Protein AF-A0AAD8ASE8-F1 (afdb_monomer_lite)

Structure (mmCIF, N/CA/C/O backbone):
data_AF-A0AAD8ASE8-F1
#
_entry.id   AF-A0AAD8ASE8-F1
#
loop_
_atom_site.group_PDB
_atom_site.id
_atom_site.type_symbol
_atom_site.label_atom_id
_atom_site.label_alt_id
_atom_site.label_comp_id
_atom_site.label_asym_id
_atom_site.label_entity_id
_atom_site.label_seq_id
_atom_site.pdbx_PDB_ins_code
_atom_site.Cartn_x
_atom_site.Cartn_y
_atom_site.Cartn_z
_atom_site.occupancy
_atom_site.B_iso_or_equiv
_atom_site.auth_seq_id
_atom_site.auth_comp_id
_atom_site.auth_asym_id
_atom_site.auth_atom_id
_atom_site.pdbx_PDB_model_num
ATOM 1 N N . MET A 1 1 ? 2.824 -7.057 -30.625 1.00 50.84 1 MET A N 1
ATOM 2 C CA . MET A 1 1 ? 3.071 -5.954 -29.650 1.00 50.84 1 MET A CA 1
ATOM 3 C C . MET A 1 1 ? 2.532 -4.626 -30.216 1.00 50.84 1 MET A C 1
ATOM 5 O O . MET A 1 1 ? 2.128 -4.651 -31.367 1.00 50.84 1 MET A O 1
ATOM 9 N N . SER A 1 2 ? 2.483 -3.522 -29.446 1.00 40.75 2 SER A N 1
ATOM 10 C CA . SER A 1 2 ? 1.983 -2.172 -29.845 1.00 40.75 2 SER A CA 1
ATOM 11 C C . SER A 1 2 ? 0.714 -1.761 -29.081 1.00 40.75 2 SER A C 1
ATOM 13 O O . SER A 1 2 ? 0.695 -1.938 -27.862 1.00 40.75 2 SER A O 1
ATOM 15 N N . TYR A 1 3 ? -0.335 -1.237 -29.725 1.00 52.88 3 TYR A N 1
ATOM 16 C CA . TYR A 1 3 ? -1.544 -0.775 -29.016 1.00 52.88 3 TYR A CA 1
ATOM 17 C C . TYR A 1 3 ? -2.311 -1.977 -28.433 1.00 52.88 3 TYR A C 1
ATOM 19 O O . TYR A 1 3 ? -2.021 -2.457 -27.328 1.00 52.88 3 TYR A O 1
ATOM 27 N N . ILE A 1 4 ? -3.162 -2.593 -29.256 1.00 26.38 4 ILE A N 1
ATOM 28 C CA . ILE A 1 4 ? -3.426 -4.035 -29.206 1.00 26.38 4 ILE A CA 1
ATOM 29 C C . ILE A 1 4 ? -2.327 -4.750 -30.015 1.00 26.38 4 ILE A C 1
ATOM 31 O O . ILE A 1 4 ? -1.536 -5.506 -29.434 1.00 26.38 4 ILE A O 1
ATOM 35 N N . LEU A 1 5 ? -2.147 -4.352 -31.279 1.00 29.83 5 LEU A N 1
ATOM 36 C CA . LEU A 1 5 ? -1.001 -4.631 -32.154 1.00 29.83 5 LEU A CA 1
ATOM 37 C C . LEU A 1 5 ? -0.467 -3.317 -32.791 1.00 29.83 5 LEU A C 1
ATOM 39 O O . LEU A 1 5 ? -1.030 -2.250 -32.557 1.00 29.83 5 LEU A O 1
ATOM 43 N N . SER A 1 6 ? 0.620 -3.403 -33.571 1.00 33.09 6 SER A N 1
ATOM 44 C CA . SER A 1 6 ? 1.020 -2.439 -34.618 1.00 33.09 6 SER A CA 1
ATOM 45 C C . SER A 1 6 ? 1.577 -1.075 -34.161 1.00 33.09 6 SER A C 1
ATOM 47 O O . SER A 1 6 ? 2.015 -0.940 -33.016 1.00 33.09 6 SER A O 1
ATOM 49 N N . ILE A 1 7 ? 1.570 -0.135 -35.120 1.00 45.81 7 ILE A N 1
ATOM 50 C CA . ILE A 1 7 ? 1.871 1.317 -35.104 1.00 45.81 7 ILE A CA 1
ATOM 51 C C . ILE A 1 7 ? 3.241 1.797 -34.553 1.00 45.81 7 ILE A C 1
ATOM 53 O O . ILE A 1 7 ? 3.997 1.027 -33.945 1.00 45.81 7 ILE A O 1
ATOM 57 N N . ASP A 1 8 ? 3.576 3.074 -34.841 1.00 46.50 8 ASP A N 1
ATOM 58 C CA . ASP A 1 8 ? 4.932 3.527 -35.205 1.00 46.50 8 ASP A CA 1
ATOM 59 C C . ASP A 1 8 ? 5.553 4.752 -34.360 1.00 46.50 8 ASP A C 1
ATOM 61 O O . ASP A 1 8 ? 4.848 5.237 -33.476 1.00 46.50 8 ASP A O 1
ATOM 65 N N . PRO A 1 9 ? 6.817 5.251 -34.621 1.00 61.78 9 PRO A N 1
ATOM 66 C CA . PRO A 1 9 ? 7.819 6.112 -33.840 1.00 61.78 9 PRO A CA 1
ATOM 67 C C . PRO A 1 9 ? 8.533 5.914 -32.397 1.00 61.78 9 PRO A C 1
ATOM 69 O O . PRO A 1 9 ? 8.852 4.784 -32.064 1.00 61.78 9 PRO A O 1
ATOM 72 N N . LEU A 1 10 ? 9.001 6.977 -31.627 1.00 42.19 10 LEU A N 1
ATOM 73 C CA . LEU A 1 10 ? 9.721 7.091 -30.241 1.00 42.19 10 LEU A CA 1
ATOM 74 C C . LEU A 1 10 ? 9.148 7.398 -28.692 1.00 42.19 10 LEU A C 1
ATOM 76 O O . LEU A 1 10 ? 9.954 7.201 -27.814 1.00 42.19 10 LEU A O 1
ATOM 80 N N . LYS A 1 11 ? 8.054 7.823 -27.940 1.00 30.02 11 LYS A N 1
ATOM 81 C CA . LYS A 1 11 ? 6.621 8.329 -27.688 1.00 30.02 11 LYS A CA 1
ATOM 82 C C . LYS A 1 11 ? 5.239 7.576 -27.878 1.00 30.02 11 LYS A C 1
ATOM 84 O O . LYS A 1 11 ? 4.890 6.792 -27.011 1.00 30.02 11 LYS A O 1
ATOM 89 N N . VAL A 1 12 ? 4.431 7.840 -28.924 1.00 51.06 12 VAL A N 1
ATOM 90 C CA . VAL A 1 12 ? 3.377 6.977 -29.561 1.00 51.06 12 VAL A CA 1
ATOM 91 C C . VAL A 1 12 ? 3.535 5.432 -29.529 1.00 51.06 12 VAL A C 1
ATOM 93 O O . VAL A 1 12 ? 3.013 4.770 -28.634 1.00 51.06 12 VAL A O 1
ATOM 96 N N . LEU A 1 13 ? 4.116 4.827 -30.593 1.00 57.22 13 LEU A N 1
ATOM 97 C CA . LEU A 1 13 ? 4.275 3.365 -30.852 1.00 57.22 13 LEU A CA 1
ATOM 98 C C . LEU A 1 13 ? 5.696 3.054 -31.510 1.00 57.22 13 LEU A C 1
ATOM 100 O O . LEU A 1 13 ? 6.476 3.969 -31.508 1.00 57.22 13 LEU A O 1
ATOM 104 N N . LYS A 1 14 ? 6.174 1.856 -31.947 1.00 46.06 14 LYS A N 1
ATOM 105 C CA . LYS A 1 14 ? 7.600 1.539 -32.451 1.00 46.06 14 LYS A CA 1
ATOM 106 C C . LYS A 1 14 ? 8.897 1.797 -31.570 1.00 46.06 14 LYS A C 1
ATOM 108 O O . LYS A 1 14 ? 8.763 1.521 -30.383 1.00 46.06 14 LYS A O 1
ATOM 113 N N . PHE A 1 15 ? 10.132 2.099 -32.089 1.00 3.14 15 PHE A N 1
ATOM 114 C CA . PHE A 1 15 ? 11.484 1.590 -31.635 1.00 3.14 15 PHE A CA 1
ATOM 115 C C . PHE A 1 15 ? 12.772 1.302 -32.565 1.00 3.14 15 PHE A C 1
ATOM 117 O O . PHE A 1 15 ? 13.352 0.416 -32.043 1.00 3.14 15 PHE A O 1
ATOM 124 N N . SER A 1 16 ? 13.297 1.798 -33.760 1.00 16.55 16 SER A N 1
ATOM 125 C CA . SER A 1 16 ? 14.511 1.517 -34.748 1.00 16.55 16 SER A CA 1
ATOM 126 C C . SER A 1 16 ? 14.277 1.312 -36.293 1.00 16.55 16 SER A C 1
ATOM 128 O O . SER A 1 16 ? 13.521 2.051 -36.914 1.00 16.55 16 SER A O 1
ATOM 130 N N . VAL A 1 17 ? 14.908 0.365 -36.994 1.00 53.66 17 VAL A N 1
ATOM 131 C CA . VAL A 1 17 ? 14.697 0.097 -38.437 1.00 53.66 17 VAL A CA 1
ATOM 132 C C . VAL A 1 17 ? 14.900 -1.390 -38.751 1.00 53.66 17 VAL A C 1
ATOM 134 O O . VAL A 1 17 ? 15.763 -2.028 -38.163 1.00 53.66 17 VAL A O 1
ATOM 137 N N . GLY A 1 18 ? 14.081 -1.974 -39.634 1.00 26.94 18 GLY A N 1
ATOM 138 C CA . GLY A 1 18 ? 14.031 -3.434 -39.816 1.00 26.94 18 GLY A CA 1
ATOM 139 C C . GLY A 1 18 ? 13.566 -4.129 -38.529 1.00 26.94 18 GLY A C 1
ATOM 140 O O . GLY A 1 18 ? 12.416 -3.954 -38.137 1.00 26.94 18 GLY A O 1
ATOM 141 N N . ASP A 1 19 ? 14.473 -4.856 -37.874 1.00 31.36 19 ASP A N 1
ATOM 142 C CA . ASP A 1 19 ? 14.514 -5.087 -36.417 1.00 31.36 19 ASP A CA 1
ATOM 143 C C . ASP A 1 19 ? 15.986 -4.973 -35.962 1.00 31.36 19 ASP A C 1
ATOM 145 O O . ASP A 1 19 ? 16.633 -5.963 -35.623 1.00 31.36 19 ASP A O 1
ATOM 149 N N . VAL A 1 20 ? 16.550 -3.761 -36.039 1.00 28.44 20 VAL A N 1
ATOM 150 C CA . VAL A 1 20 ? 17.965 -3.463 -35.760 1.00 28.44 20 VAL A CA 1
ATOM 151 C C . VAL A 1 20 ? 18.370 -3.962 -34.376 1.00 28.44 20 VAL A C 1
ATOM 153 O O . VAL A 1 20 ? 17.786 -3.580 -33.366 1.00 28.44 20 VAL A O 1
ATOM 156 N N . LEU A 1 21 ? 19.430 -4.761 -34.321 1.00 44.84 21 LEU A N 1
ATOM 157 C CA . LEU A 1 21 ? 20.106 -5.125 -33.083 1.00 44.84 21 LEU A CA 1
ATOM 158 C C . LEU A 1 21 ? 21.395 -4.300 -33.005 1.00 44.84 21 LEU A C 1
ATOM 160 O O . LEU A 1 21 ? 22.218 -4.351 -33.917 1.00 44.84 21 LEU A O 1
ATOM 164 N N . HIS A 1 22 ? 21.575 -3.524 -31.937 1.00 53.66 22 HIS A N 1
ATOM 165 C CA . HIS A 1 22 ? 22.851 -2.870 -31.621 1.00 53.66 22 HIS A CA 1
ATOM 166 C C . HIS A 1 22 ? 23.250 -3.157 -30.172 1.00 53.66 22 HIS A C 1
ATOM 168 O O . HIS A 1 22 ? 22.411 -3.185 -29.276 1.00 53.66 22 HIS A O 1
ATOM 174 N N . SER A 1 23 ? 24.541 -3.353 -29.899 1.00 66.06 23 SER A N 1
ATOM 175 C CA . SER A 1 23 ? 25.010 -3.557 -28.522 1.00 66.06 23 SER A CA 1
ATOM 176 C C . SER A 1 23 ? 24.859 -2.262 -27.708 1.00 66.06 23 SER A C 1
ATOM 178 O O . SER A 1 23 ? 24.128 -2.238 -26.711 1.00 66.06 23 SER A O 1
ATOM 180 N N . GLN A 1 24 ? 25.555 -1.212 -28.150 1.00 73.12 24 GLN A N 1
ATOM 181 C CA . GLN A 1 24 ? 25.500 0.197 -27.741 1.00 73.12 24 GLN A CA 1
ATOM 182 C C . GLN A 1 24 ? 24.324 0.983 -28.356 1.00 73.12 24 GLN A C 1
ATOM 184 O O . GLN A 1 24 ? 24.163 0.920 -29.570 1.00 73.12 24 GLN A O 1
ATOM 189 N N . TYR A 1 25 ? 23.595 1.818 -27.607 1.00 74.06 25 TYR A N 1
ATOM 190 C CA . TYR A 1 25 ? 22.955 3.008 -28.191 1.00 74.06 25 TYR A CA 1
ATOM 191 C C . TYR A 1 25 ? 23.009 4.187 -27.212 1.00 74.06 25 TYR A C 1
ATOM 193 O O . TYR A 1 25 ? 22.496 4.100 -26.090 1.00 74.06 25 TYR A O 1
ATOM 201 N N . ARG A 1 26 ? 23.686 5.262 -27.632 1.00 74.69 26 ARG A N 1
ATOM 202 C CA . ARG A 1 26 ? 23.967 6.466 -26.837 1.00 74.69 26 ARG A CA 1
ATOM 203 C C . ARG A 1 26 ? 23.993 7.720 -27.732 1.00 74.69 26 ARG A C 1
ATOM 205 O O . ARG A 1 26 ? 25.066 8.073 -28.216 1.00 74.69 26 ARG A O 1
ATOM 212 N N . PRO A 1 27 ? 22.852 8.370 -28.012 1.00 69.06 27 PRO A N 1
ATOM 213 C CA . PRO A 1 27 ? 22.878 9.738 -28.513 1.00 69.06 27 PRO A CA 1
ATOM 214 C C . PRO A 1 27 ? 23.343 10.654 -27.370 1.00 69.06 27 PRO A C 1
ATOM 216 O O . PRO A 1 27 ? 22.996 10.415 -26.211 1.00 69.06 27 PRO A O 1
ATOM 219 N N . ILE A 1 28 ? 24.163 11.651 -27.693 1.00 66.44 28 ILE A N 1
ATOM 220 C CA . ILE A 1 28 ? 24.665 12.626 -26.717 1.00 66.44 28 ILE A CA 1
ATOM 221 C C . ILE A 1 28 ? 23.572 13.682 -26.547 1.00 66.44 28 ILE A C 1
ATOM 223 O O . ILE A 1 28 ? 22.729 13.537 -25.666 1.00 66.44 28 ILE A O 1
ATOM 227 N N . GLU A 1 29 ? 23.483 14.619 -27.485 1.00 71.62 29 GLU A N 1
ATOM 228 C CA . GLU A 1 29 ? 22.378 15.571 -27.607 1.00 71.62 29 GLU A CA 1
ATOM 229 C C . GLU A 1 29 ? 21.391 15.126 -28.692 1.00 71.62 29 GLU A C 1
ATOM 231 O O . GLU A 1 29 ? 21.769 14.546 -29.716 1.00 71.62 29 GLU A O 1
ATOM 236 N N . SER A 1 30 ? 20.101 15.402 -28.492 1.00 71.81 30 SER A N 1
ATOM 237 C CA . SER A 1 30 ? 19.077 15.190 -29.521 1.00 71.81 30 SER A CA 1
ATOM 238 C C . SER A 1 30 ? 17.788 15.962 -29.232 1.00 71.81 30 SER A C 1
ATOM 240 O O . SER A 1 30 ? 17.208 15.859 -28.154 1.00 71.81 30 SER A O 1
ATOM 242 N N . THR A 1 31 ? 17.244 16.682 -30.215 1.00 78.88 31 THR A N 1
ATOM 243 C CA . THR A 1 31 ? 15.911 17.286 -30.042 1.00 78.88 31 THR A CA 1
ATOM 244 C C . THR A 1 31 ? 14.846 16.200 -29.902 1.00 78.88 31 THR A C 1
ATOM 246 O O . THR A 1 31 ? 14.061 16.238 -28.954 1.00 78.88 31 THR A O 1
ATOM 249 N N . GLN A 1 32 ? 14.841 15.194 -30.788 1.00 79.56 32 GLN A N 1
ATOM 250 C CA . GLN A 1 32 ? 13.933 14.047 -30.709 1.00 79.56 32 GLN A CA 1
ATOM 251 C C . GLN A 1 32 ? 14.625 12.716 -31.041 1.00 79.56 32 GLN A C 1
ATOM 253 O O . GLN A 1 32 ? 15.047 12.505 -32.177 1.00 79.56 32 GLN A O 1
ATOM 258 N N . VAL A 1 33 ? 14.651 11.763 -30.102 1.00 77.75 33 VAL A N 1
ATOM 259 C CA . VAL A 1 33 ? 15.025 10.373 -30.408 1.00 77.75 33 VAL A CA 1
ATOM 260 C C . VAL A 1 33 ? 13.780 9.624 -30.864 1.00 77.75 33 VAL A C 1
ATOM 262 O O . VAL A 1 33 ? 12.990 9.111 -30.079 1.00 77.75 33 VAL A O 1
ATOM 265 N N . LEU A 1 34 ? 13.581 9.556 -32.172 1.00 78.75 34 LEU A N 1
ATOM 266 C CA . LEU A 1 34 ? 12.487 8.834 -32.805 1.00 78.75 34 LEU A CA 1
ATOM 267 C C . LEU A 1 34 ? 13.084 7.667 -33.633 1.00 78.75 34 LEU A C 1
ATOM 269 O O . LEU A 1 34 ? 13.606 7.875 -34.715 1.00 78.75 34 LEU A O 1
ATOM 273 N N . CYS A 1 35 ? 13.042 6.427 -33.129 1.00 72.88 35 CYS A N 1
ATOM 274 C CA . CYS A 1 35 ? 13.526 5.176 -33.746 1.00 72.88 35 CYS A CA 1
ATOM 275 C C . CYS A 1 35 ? 12.244 4.338 -34.141 1.00 72.88 35 CYS A C 1
ATOM 277 O O . CYS A 1 35 ? 11.345 4.230 -33.329 1.00 72.88 35 CYS A O 1
ATOM 279 N N . GLY A 1 36 ? 12.106 3.674 -35.326 1.00 75.56 36 GLY A N 1
ATOM 280 C CA . GLY A 1 36 ? 11.090 2.601 -35.719 1.00 75.56 36 GLY A CA 1
ATOM 281 C C . GLY A 1 36 ? 11.103 1.068 -35.210 1.00 75.56 36 GLY A C 1
ATOM 282 O O . GLY A 1 36 ? 10.270 0.706 -34.403 1.00 75.56 36 GLY A O 1
ATOM 283 N N . ARG A 1 37 ? 11.966 0.089 -35.584 1.00 79.62 37 ARG A N 1
ATOM 284 C CA . ARG A 1 37 ? 12.275 -1.190 -34.823 1.00 79.62 37 ARG A CA 1
ATOM 285 C C . ARG A 1 37 ? 13.790 -1.533 -34.501 1.00 79.62 37 ARG A C 1
ATOM 287 O O 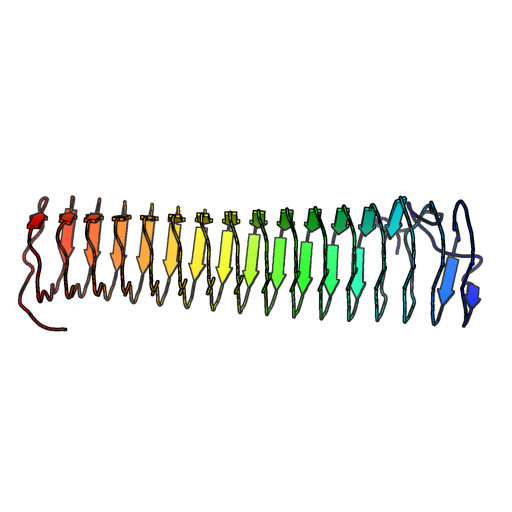. ARG A 1 37 ? 14.559 -1.776 -35.413 1.00 79.62 37 ARG A O 1
ATOM 294 N N . CYS A 1 38 ? 14.204 -1.573 -33.222 1.00 74.38 38 CYS A N 1
ATOM 295 C CA . CYS A 1 38 ? 15.536 -1.514 -32.528 1.00 74.38 38 CYS A CA 1
ATOM 296 C C . CYS A 1 38 ? 15.454 -2.567 -31.379 1.00 74.38 38 CYS A C 1
ATOM 298 O O . CYS A 1 38 ? 14.383 -2.799 -30.807 1.00 74.38 38 CYS A O 1
ATOM 300 N N . LEU A 1 39 ? 16.595 -3.093 -30.934 1.00 81.19 39 LEU A N 1
ATOM 301 C CA . LEU A 1 39 ? 16.811 -3.989 -29.790 1.00 81.19 39 LEU A CA 1
ATOM 302 C C . LEU A 1 39 ? 18.230 -3.700 -29.259 1.00 81.19 39 LEU A C 1
ATOM 304 O O . LEU A 1 39 ? 19.155 -3.680 -30.075 1.00 81.19 39 LEU A O 1
ATOM 308 N N . THR A 1 40 ? 18.454 -3.469 -27.954 1.00 78.19 40 THR A N 1
ATOM 309 C CA . THR A 1 40 ? 19.825 -3.153 -27.476 1.00 78.19 40 THR A CA 1
ATOM 310 C C . THR A 1 40 ? 20.222 -3.756 -26.134 1.00 78.19 40 THR A C 1
ATOM 312 O O . THR A 1 40 ? 19.383 -4.061 -25.290 1.00 78.19 40 THR A O 1
ATOM 315 N N . SER A 1 41 ? 21.529 -3.901 -25.880 1.00 78.88 41 SER A N 1
ATOM 316 C CA . SER A 1 41 ? 21.988 -4.259 -24.528 1.00 78.88 41 SER A CA 1
ATOM 317 C C . SER A 1 41 ? 21.792 -3.082 -23.566 1.00 78.88 41 SER A C 1
ATOM 319 O O . SER A 1 41 ? 21.259 -3.260 -22.467 1.00 78.88 41 SER A O 1
ATOM 321 N N . GLN A 1 42 ? 22.145 -1.867 -23.994 1.00 81.69 42 GLN A N 1
ATOM 322 C CA . GLN A 1 42 ? 22.013 -0.636 -23.220 1.00 81.69 42 GLN A CA 1
ATOM 323 C C . GLN A 1 42 ? 21.454 0.483 -24.103 1.00 81.69 42 GLN A C 1
ATOM 325 O O . GLN A 1 42 ? 21.820 0.606 -25.272 1.00 81.69 42 GLN A O 1
ATOM 330 N N . TYR A 1 43 ? 20.588 1.309 -23.524 1.00 80.00 43 TYR A N 1
ATOM 331 C CA . TYR A 1 43 ? 20.069 2.533 -24.124 1.00 80.00 43 TYR A CA 1
ATOM 332 C C . TYR A 1 43 ? 20.256 3.674 -23.122 1.00 80.00 43 TYR A C 1
ATOM 334 O O . TYR A 1 43 ? 19.698 3.622 -22.019 1.00 80.00 43 TYR A O 1
ATOM 342 N N . ARG A 1 44 ? 21.097 4.650 -23.480 1.00 80.75 44 ARG A N 1
ATOM 343 C CA . ARG A 1 44 ? 21.465 5.791 -22.628 1.00 80.75 44 ARG A CA 1
ATOM 344 C C . ARG A 1 44 ? 21.584 7.083 -23.453 1.00 80.75 44 ARG A C 1
ATOM 346 O O . ARG A 1 44 ? 22.697 7.406 -23.864 1.00 80.75 44 ARG A O 1
ATOM 353 N N . PRO A 1 45 ? 20.475 7.778 -23.760 1.00 75.75 45 PRO A N 1
ATOM 354 C CA . PRO A 1 45 ? 20.541 9.162 -24.209 1.00 75.75 45 PRO A CA 1
ATOM 355 C C . PRO A 1 45 ? 21.035 10.025 -23.044 1.00 75.75 45 PRO A C 1
ATOM 357 O O . PRO A 1 45 ? 20.665 9.758 -21.895 1.00 75.75 45 PRO A O 1
ATOM 360 N N . ILE A 1 46 ? 21.887 11.006 -23.331 1.00 70.50 46 ILE A N 1
ATOM 361 C CA . ILE A 1 46 ? 22.353 11.958 -22.318 1.00 70.50 46 ILE A CA 1
ATOM 362 C C . ILE A 1 46 ? 21.297 13.060 -22.211 1.00 70.50 46 ILE A C 1
ATOM 364 O O . ILE A 1 46 ? 20.482 13.006 -21.295 1.00 70.50 46 ILE A O 1
ATOM 368 N N . GLU A 1 47 ? 21.192 13.917 -23.224 1.00 76.75 47 GLU A N 1
ATOM 369 C CA . GLU A 1 47 ? 20.190 14.982 -23.308 1.00 76.75 47 GLU A CA 1
ATOM 370 C C . GLU A 1 47 ? 19.176 14.704 -24.425 1.00 76.75 47 GLU A C 1
ATOM 372 O O . GLU A 1 47 ? 19.529 14.442 -25.585 1.00 76.75 47 GLU A O 1
ATOM 377 N N . SER A 1 48 ? 17.879 14.763 -24.100 1.00 77.00 48 SER A N 1
ATOM 378 C CA . SER A 1 48 ? 16.834 14.664 -25.127 1.00 77.00 48 SER A CA 1
ATOM 379 C C . SER A 1 48 ? 15.514 15.344 -24.772 1.00 77.00 48 SER A C 1
ATOM 381 O O . SER A 1 48 ? 14.899 15.031 -23.757 1.00 77.00 48 SER A O 1
ATOM 383 N N . THR A 1 49 ? 14.975 16.206 -25.643 1.00 82.38 49 THR A N 1
ATOM 384 C CA . THR A 1 49 ? 13.628 16.756 -25.372 1.00 82.38 49 THR A CA 1
ATOM 385 C C . THR A 1 49 ? 12.532 15.704 -25.605 1.00 82.38 49 THR A C 1
ATOM 387 O O . THR A 1 49 ? 11.623 15.561 -24.785 1.00 82.38 49 THR A O 1
ATOM 390 N N . GLN A 1 50 ? 12.575 14.962 -26.726 1.00 81.69 50 GLN A N 1
ATOM 391 C CA . GLN A 1 50 ? 11.391 14.255 -27.243 1.00 81.69 50 GLN A CA 1
ATOM 392 C C . GLN A 1 50 ? 11.637 12.978 -28.087 1.00 81.69 50 GLN A C 1
ATOM 394 O O . GLN A 1 50 ? 12.737 12.434 -28.128 1.00 81.69 50 GLN A O 1
ATOM 399 N N . VAL A 1 51 ? 10.528 12.435 -28.636 1.00 80.19 51 VAL A N 1
ATOM 400 C CA . VAL A 1 51 ? 10.227 11.002 -28.838 1.00 80.19 51 VAL A CA 1
ATOM 401 C C . VAL A 1 51 ? 8.807 10.804 -29.523 1.00 80.19 51 VAL A C 1
ATOM 403 O O . VAL A 1 51 ? 7.995 11.724 -29.441 1.00 80.19 51 VAL A O 1
ATOM 406 N N . LEU A 1 52 ? 8.436 9.622 -30.110 1.00 83.12 52 LEU A N 1
ATOM 407 C CA . LEU A 1 52 ? 7.059 9.066 -30.501 1.00 83.12 52 LEU A CA 1
ATOM 408 C C . LEU A 1 52 ? 6.593 7.446 -30.576 1.00 83.12 52 LEU A C 1
ATOM 410 O O . LEU A 1 52 ? 5.787 7.262 -31.462 1.00 83.12 52 LEU A O 1
ATOM 414 N N . CYS A 1 53 ? 6.791 6.169 -29.982 1.00 79.56 53 CYS A N 1
ATOM 415 C CA . CYS A 1 53 ? 7.193 5.243 -28.778 1.00 79.56 53 CYS A CA 1
ATOM 416 C C . CYS A 1 53 ? 6.256 4.067 -28.371 1.00 79.56 53 CYS A C 1
ATOM 418 O O . CYS A 1 53 ? 5.435 4.219 -27.482 1.00 79.56 53 CYS A O 1
ATOM 420 N N . GLY A 1 54 ? 6.508 2.798 -28.758 1.00 81.75 54 GLY A N 1
ATOM 421 C CA . GLY A 1 54 ? 5.867 1.658 -28.096 1.00 81.75 54 GLY A CA 1
ATOM 422 C C . GLY A 1 54 ? 6.483 0.258 -28.131 1.00 81.75 54 GLY A C 1
ATOM 423 O O . GLY A 1 54 ? 5.717 -0.679 -27.900 1.00 81.75 54 GLY A O 1
ATOM 424 N N . ARG A 1 55 ? 7.779 0.047 -28.372 1.00 84.00 55 ARG A N 1
ATOM 425 C CA . ARG A 1 55 ? 8.498 -1.198 -28.020 1.00 84.00 55 ARG A CA 1
ATOM 426 C C . ARG A 1 55 ? 9.977 -0.944 -27.771 1.00 84.00 55 ARG A C 1
ATOM 428 O O . ARG A 1 55 ? 10.737 -0.988 -28.723 1.00 84.00 55 ARG A O 1
ATOM 435 N N . CYS A 1 56 ? 10.380 -0.873 -26.506 1.00 79.75 56 CYS A N 1
ATOM 436 C CA . CYS A 1 56 ? 11.791 -0.957 -26.120 1.00 79.75 56 CYS A CA 1
ATOM 437 C C . CYS A 1 56 ? 12.082 -2.301 -25.436 1.00 79.75 56 CYS A C 1
ATOM 439 O O . CYS A 1 56 ? 11.474 -2.624 -24.407 1.00 79.75 56 CYS A O 1
ATOM 441 N N . LEU A 1 57 ? 13.019 -3.077 -25.989 1.00 84.88 57 LEU A N 1
ATOM 442 C CA . LEU A 1 57 ? 13.567 -4.282 -25.361 1.00 84.88 57 LEU A CA 1
ATOM 443 C C . LEU A 1 57 ? 15.066 -4.070 -25.134 1.00 84.88 57 LEU A C 1
ATOM 445 O O . LEU A 1 57 ? 15.861 -4.164 -26.068 1.00 84.88 57 LEU A O 1
ATOM 449 N N . THR A 1 58 ? 15.423 -3.716 -23.897 1.00 81.38 58 THR A N 1
ATOM 450 C CA . THR A 1 58 ? 16.807 -3.422 -23.506 1.00 81.38 58 THR A CA 1
ATOM 451 C C . THR A 1 58 ? 17.145 -3.977 -22.126 1.00 81.38 58 THR A C 1
ATOM 453 O O . THR A 1 58 ? 16.277 -4.060 -21.255 1.00 81.38 58 THR A O 1
ATOM 456 N N . SER A 1 59 ? 18.404 -4.354 -21.870 1.00 83.56 59 SER A N 1
ATOM 457 C CA . SER A 1 59 ? 18.779 -4.784 -20.511 1.00 83.56 59 SER A CA 1
ATOM 458 C C . SER A 1 59 ? 18.800 -3.590 -19.549 1.00 83.56 59 SER A C 1
ATOM 460 O O . SER A 1 59 ? 18.265 -3.682 -18.442 1.00 83.56 59 SER A O 1
ATOM 462 N N . GLN A 1 60 ? 19.342 -2.451 -19.992 1.00 83.88 60 GLN A N 1
ATOM 463 C CA . GLN A 1 60 ? 19.380 -1.194 -19.247 1.00 83.88 60 GLN A CA 1
ATOM 464 C C . GLN A 1 60 ? 18.798 -0.063 -20.099 1.00 83.88 60 GLN A C 1
ATOM 466 O O . GLN A 1 60 ? 19.258 0.178 -21.215 1.00 83.88 60 GLN A O 1
ATOM 471 N N . TYR A 1 61 ? 17.824 0.654 -19.545 1.00 82.62 61 TYR A N 1
ATOM 472 C CA . TYR A 1 61 ? 17.295 1.909 -20.075 1.00 82.62 61 TYR A CA 1
ATOM 473 C C . TYR A 1 61 ? 17.567 3.002 -19.041 1.00 82.62 61 TYR A C 1
ATOM 475 O O . TYR A 1 61 ? 17.032 2.937 -17.929 1.00 82.62 61 TYR A O 1
ATOM 483 N N . ARG A 1 62 ? 18.459 3.941 -19.374 1.00 83.56 62 ARG A N 1
ATOM 484 C CA . ARG A 1 62 ? 18.883 5.034 -18.488 1.00 83.56 62 ARG A CA 1
ATOM 485 C C . ARG A 1 62 ? 19.062 6.341 -19.275 1.00 83.56 62 ARG A C 1
ATOM 487 O O . ARG A 1 62 ? 20.194 6.631 -19.658 1.00 83.56 62 ARG A O 1
ATOM 494 N N . PRO A 1 63 ? 17.982 7.078 -19.589 1.00 77.75 63 PRO A N 1
ATOM 495 C CA . PRO A 1 63 ? 18.116 8.472 -19.990 1.00 77.75 63 PRO A CA 1
ATOM 496 C C . PRO A 1 63 ? 18.657 9.271 -18.800 1.00 77.75 63 PRO A C 1
ATOM 498 O O . PRO A 1 63 ? 18.309 8.959 -17.656 1.00 77.75 63 PRO A O 1
ATOM 501 N N . ILE A 1 64 ? 19.524 10.243 -19.069 1.00 75.38 64 ILE A N 1
ATOM 502 C CA . ILE A 1 64 ? 20.035 11.145 -18.035 1.00 75.38 64 ILE A CA 1
ATOM 503 C C . ILE A 1 64 ? 19.021 12.279 -17.881 1.00 75.38 64 ILE A C 1
ATOM 505 O O . ILE A 1 64 ? 18.199 12.199 -16.973 1.00 75.38 64 ILE A O 1
ATOM 509 N N . GLU A 1 65 ? 18.946 13.193 -18.846 1.00 80.19 65 GLU A N 1
ATOM 510 C CA . GLU A 1 65 ? 18.003 14.315 -18.857 1.00 80.19 65 GLU A CA 1
ATOM 511 C C . GLU A 1 65 ? 16.976 14.176 -19.989 1.00 80.19 65 GLU A C 1
ATOM 513 O O . GLU A 1 65 ? 17.316 13.938 -21.158 1.00 80.19 65 GLU A O 1
ATOM 518 N N . SER A 1 66 ? 15.682 14.309 -19.666 1.00 78.81 66 SER A N 1
ATOM 519 C CA . SER A 1 66 ? 14.638 14.278 -20.702 1.00 78.81 66 SER A CA 1
ATOM 520 C C . SER A 1 66 ? 13.297 14.925 -20.342 1.00 78.81 66 SER A C 1
ATOM 522 O O . SER A 1 66 ? 12.745 14.677 -19.278 1.00 78.81 66 SER A O 1
ATOM 524 N N . THR A 1 67 ? 12.693 15.710 -21.243 1.00 84.25 67 THR A N 1
ATOM 525 C CA . THR A 1 67 ? 11.417 16.394 -20.929 1.00 84.25 67 THR A CA 1
ATOM 526 C C . THR A 1 67 ? 10.184 15.489 -21.129 1.00 84.25 67 THR A C 1
ATOM 528 O O . THR A 1 67 ? 9.707 14.867 -20.183 1.00 84.25 67 THR A O 1
ATOM 531 N N . GLN A 1 68 ? 9.639 15.426 -22.352 1.00 84.00 68 GLN A N 1
ATOM 532 C CA . GLN A 1 68 ? 8.431 14.699 -22.798 1.00 84.00 68 GLN A CA 1
ATOM 533 C C . GLN A 1 68 ? 8.563 13.186 -23.067 1.00 84.00 68 GLN A C 1
ATOM 535 O O . GLN A 1 68 ? 8.298 12.795 -24.208 1.00 84.00 68 GLN A O 1
ATOM 540 N N . VAL A 1 69 ? 8.861 12.318 -22.090 1.00 82.75 69 VAL A N 1
ATOM 541 C CA . VAL A 1 69 ? 9.045 10.861 -22.316 1.00 82.75 69 VAL A CA 1
ATOM 542 C C . VAL A 1 69 ? 7.738 10.041 -22.302 1.00 82.75 69 VAL A C 1
ATOM 544 O O . VAL A 1 69 ? 6.930 10.130 -21.380 1.00 82.75 69 VAL A O 1
ATOM 547 N N . LEU A 1 70 ? 7.571 9.128 -23.274 1.00 85.06 70 LEU A N 1
ATOM 548 C CA . LEU A 1 70 ? 6.634 7.985 -23.196 1.00 85.06 70 LEU A CA 1
ATOM 549 C C . LEU A 1 70 ? 7.356 6.655 -23.472 1.00 85.06 70 LEU A C 1
ATOM 551 O O . LEU A 1 70 ? 8.437 6.627 -24.053 1.00 85.06 70 LEU A O 1
ATOM 555 N N . CYS A 1 71 ? 6.686 5.546 -23.144 1.00 82.00 71 CYS A N 1
ATOM 556 C CA . CYS A 1 71 ? 6.999 4.182 -23.580 1.00 82.00 71 CYS A CA 1
ATOM 557 C C . CYS A 1 71 ? 5.706 3.348 -23.714 1.00 82.00 71 CYS A C 1
ATOM 559 O O . CYS A 1 71 ? 5.229 2.759 -22.742 1.00 82.00 71 CYS A O 1
ATOM 561 N N . GLY A 1 72 ? 5.112 3.247 -24.908 1.00 85.00 72 GLY A N 1
ATOM 562 C CA . GLY A 1 72 ? 3.852 2.521 -25.145 1.00 85.00 72 GLY A CA 1
ATOM 563 C C . GLY A 1 72 ? 3.864 1.048 -24.698 1.00 85.00 72 GLY A C 1
ATOM 564 O O . GLY A 1 72 ? 2.864 0.557 -24.165 1.00 85.00 72 GLY A O 1
ATOM 565 N N . ARG A 1 73 ? 5.010 0.357 -24.824 1.00 86.50 73 ARG A N 1
ATOM 566 C CA . ARG A 1 73 ? 5.370 -0.854 -24.058 1.00 86.50 73 ARG A CA 1
ATOM 567 C C . ARG A 1 73 ? 6.890 -0.919 -23.837 1.00 86.50 73 ARG A C 1
ATOM 569 O O . ARG A 1 73 ? 7.645 -0.728 -24.787 1.00 86.50 73 ARG A O 1
ATOM 576 N N . CYS A 1 74 ? 7.308 -1.312 -22.636 1.00 82.44 74 CYS A N 1
ATOM 577 C CA . CYS A 1 74 ? 8.693 -1.579 -22.236 1.00 82.44 74 CYS A CA 1
ATOM 578 C C . CYS A 1 74 ? 8.826 -2.928 -21.517 1.00 82.44 74 CYS A C 1
ATOM 580 O O . CYS A 1 74 ? 7.917 -3.334 -20.787 1.00 82.44 74 CYS A O 1
ATOM 582 N N . LEU A 1 75 ? 9.963 -3.606 -21.715 1.00 86.75 75 LEU A N 1
ATOM 583 C CA . LEU A 1 75 ? 10.261 -4.935 -21.154 1.00 86.75 75 LEU A CA 1
ATOM 584 C C . LEU A 1 75 ? 11.710 -5.016 -20.608 1.00 86.75 75 LEU A C 1
ATOM 586 O O . LEU A 1 75 ? 12.443 -5.956 -20.903 1.00 86.75 75 LEU A O 1
ATOM 590 N N . THR A 1 76 ? 12.184 -3.972 -19.920 1.00 84.00 76 THR A N 1
ATOM 591 C CA . THR A 1 76 ? 13.619 -3.806 -19.611 1.00 84.00 76 THR A CA 1
ATOM 592 C C . THR A 1 76 ? 14.040 -4.481 -18.306 1.00 84.00 76 THR A C 1
ATOM 594 O O . THR A 1 76 ? 13.252 -4.566 -17.369 1.00 84.00 76 THR A O 1
ATOM 597 N N . SER A 1 77 ? 15.293 -4.936 -18.164 1.00 84.94 77 SER A N 1
ATOM 598 C CA . SER A 1 77 ? 15.718 -5.492 -16.860 1.00 84.94 77 SER A CA 1
ATOM 599 C C . SER A 1 77 ? 15.842 -4.382 -15.803 1.00 84.94 77 SER A C 1
ATOM 601 O O . SER A 1 77 ? 15.305 -4.517 -14.699 1.00 84.94 77 SER A O 1
ATOM 603 N N . GLN A 1 78 ? 16.467 -3.257 -16.166 1.00 85.69 78 GLN A N 1
ATOM 604 C CA . GLN A 1 78 ? 16.571 -2.037 -15.367 1.00 85.69 78 GLN A CA 1
ATOM 605 C C . GLN A 1 78 ? 16.030 -0.842 -16.162 1.00 85.69 78 GLN A C 1
ATOM 607 O O . GLN A 1 78 ? 16.483 -0.573 -17.275 1.00 85.69 78 GLN A O 1
ATOM 612 N N . TYR A 1 79 ? 15.108 -0.098 -15.558 1.00 84.31 79 TYR A N 1
ATOM 613 C CA . TYR A 1 79 ? 14.631 1.205 -16.017 1.00 84.31 79 TYR A CA 1
ATOM 614 C C . TYR A 1 79 ? 14.996 2.244 -14.953 1.00 84.31 79 TYR A C 1
ATOM 616 O O . TYR A 1 79 ? 14.517 2.143 -13.820 1.00 84.31 79 TYR A O 1
ATOM 624 N N . ARG A 1 80 ? 15.892 3.180 -15.284 1.00 85.56 80 ARG A N 1
ATOM 625 C CA . ARG A 1 80 ? 16.363 4.236 -14.374 1.00 85.56 80 ARG A CA 1
ATOM 626 C C . ARG A 1 80 ? 16.589 5.557 -15.125 1.00 85.56 80 ARG A C 1
ATOM 628 O O . ARG A 1 80 ? 17.730 5.807 -15.509 1.00 85.56 80 ARG A O 1
ATOM 635 N N . PRO A 1 81 ? 15.540 6.348 -15.411 1.00 80.12 81 PRO A N 1
ATOM 636 C CA . PRO A 1 81 ? 15.733 7.746 -15.773 1.00 80.12 81 PRO A CA 1
ATOM 637 C C . PRO A 1 81 ? 16.325 8.480 -14.566 1.00 80.12 81 PRO A C 1
ATOM 639 O O . PRO A 1 81 ? 15.991 8.132 -13.428 1.00 80.12 81 PRO A O 1
ATOM 642 N N . ILE A 1 82 ? 17.223 9.428 -14.814 1.00 77.94 82 ILE A N 1
ATOM 643 C CA . ILE A 1 82 ? 17.776 10.279 -13.758 1.00 77.94 82 ILE A CA 1
ATOM 644 C C . ILE A 1 82 ? 16.798 11.435 -13.561 1.00 77.94 82 ILE A C 1
ATOM 646 O O . ILE A 1 82 ? 15.958 11.338 -12.671 1.00 77.94 82 ILE A O 1
ATOM 650 N N . GLU A 1 83 ? 16.771 12.392 -14.483 1.00 82.31 83 GLU A N 1
ATOM 651 C CA . GLU A 1 83 ? 15.863 13.538 -14.465 1.00 82.31 83 GLU A CA 1
ATOM 652 C C . GLU A 1 83 ? 14.845 13.450 -15.605 1.00 82.31 83 GLU A C 1
ATOM 654 O O . GLU A 1 83 ? 15.181 13.221 -16.776 1.00 82.31 83 GLU A O 1
ATOM 659 N N . SER A 1 84 ? 13.559 13.620 -15.281 1.00 81.38 84 SER A N 1
ATOM 660 C CA . SER A 1 84 ? 12.532 13.679 -16.326 1.00 81.38 84 SER A CA 1
ATOM 661 C C . SER A 1 84 ? 11.257 14.427 -15.953 1.00 81.38 84 SER A C 1
ATOM 663 O O . SER A 1 84 ? 10.633 14.120 -14.942 1.00 81.38 84 SER A O 1
ATOM 665 N N . THR A 1 85 ? 10.783 15.361 -16.789 1.00 86.12 85 THR A N 1
ATOM 666 C CA . THR A 1 85 ? 9.540 16.077 -16.437 1.00 86.12 85 THR A CA 1
ATOM 667 C C . THR A 1 85 ? 8.334 15.138 -16.493 1.00 86.12 85 THR A C 1
ATOM 669 O O . THR A 1 85 ? 7.586 15.058 -15.522 1.00 86.12 85 THR A O 1
ATOM 672 N N . GLN A 1 86 ? 8.166 14.339 -17.554 1.00 85.94 86 GLN A N 1
ATOM 673 C CA . GLN A 1 86 ? 7.105 13.323 -17.599 1.00 85.94 86 GLN A CA 1
ATOM 674 C C . GLN A 1 86 ? 7.601 11.978 -18.144 1.00 85.94 86 GLN A C 1
ATOM 676 O O . GLN A 1 86 ? 8.292 11.923 -19.158 1.00 85.94 86 GLN A O 1
ATOM 681 N N . VAL A 1 87 ? 7.166 10.881 -17.513 1.00 84.44 87 VAL A N 1
ATOM 682 C CA . VAL A 1 87 ? 7.418 9.491 -17.926 1.00 84.44 87 VAL A CA 1
ATOM 683 C C . VAL A 1 87 ? 6.095 8.740 -18.074 1.00 84.44 87 VAL A C 1
ATOM 685 O O . VAL A 1 87 ? 5.515 8.247 -17.106 1.00 84.44 87 VAL A O 1
ATOM 688 N N . LEU A 1 88 ? 5.617 8.614 -19.309 1.00 86.94 88 LEU A N 1
ATOM 689 C CA . LEU A 1 88 ? 4.310 8.041 -19.642 1.00 86.94 88 LEU A CA 1
ATOM 690 C C . LEU A 1 88 ? 4.432 6.630 -20.263 1.00 86.94 88 LEU A C 1
ATOM 692 O O . LEU A 1 88 ? 4.532 6.434 -21.476 1.00 86.94 88 LEU A O 1
ATOM 696 N N . CYS A 1 89 ? 4.403 5.600 -19.424 1.00 83.94 89 CYS A N 1
ATOM 697 C CA . CYS A 1 89 ? 4.537 4.201 -19.821 1.00 83.94 89 CYS A CA 1
ATOM 698 C C . CYS A 1 89 ? 3.175 3.519 -20.049 1.00 83.94 89 CYS A C 1
ATOM 700 O O . CYS A 1 89 ? 2.458 3.180 -19.104 1.00 83.94 89 CYS A O 1
ATOM 702 N N . GLY A 1 90 ? 2.835 3.209 -21.304 1.00 87.19 90 GLY A N 1
ATOM 703 C CA . GLY A 1 90 ? 1.616 2.466 -21.648 1.00 87.19 90 GLY A CA 1
ATOM 704 C C . GLY A 1 90 ? 1.586 1.073 -21.006 1.00 87.19 90 GLY A C 1
ATOM 705 O O . GLY A 1 90 ? 0.570 0.673 -20.424 1.00 87.19 90 GLY A O 1
ATOM 706 N N . ARG A 1 91 ? 2.719 0.352 -21.039 1.00 88.62 91 ARG A N 1
ATOM 707 C CA . ARG A 1 91 ? 2.973 -0.837 -20.204 1.00 88.62 91 ARG A CA 1
ATOM 708 C C . ARG A 1 91 ? 4.451 -0.978 -19.850 1.00 88.62 91 ARG A C 1
ATOM 710 O O . ARG A 1 91 ? 5.282 -0.866 -20.744 1.00 88.62 91 ARG A O 1
ATOM 717 N N . CYS A 1 92 ? 4.754 -1.370 -18.618 1.00 84.81 92 CYS A N 1
ATOM 718 C CA . CYS A 1 92 ? 6.091 -1.785 -18.192 1.00 84.81 92 CYS A CA 1
ATOM 719 C C . CYS A 1 92 ? 6.089 -3.212 -17.636 1.00 84.81 92 CYS A C 1
ATOM 721 O O . CYS A 1 92 ? 5.160 -3.620 -16.938 1.00 84.81 92 CYS A O 1
ATOM 723 N N . LEU A 1 93 ? 7.154 -3.942 -17.954 1.00 88.69 93 LEU A N 1
ATOM 724 C CA . LEU A 1 93 ? 7.519 -5.270 -17.465 1.00 88.69 93 LEU A CA 1
ATOM 725 C C . LEU A 1 93 ? 9.014 -5.205 -17.126 1.00 88.69 93 LEU A C 1
ATOM 727 O O . LEU A 1 93 ? 9.831 -5.309 -18.035 1.00 88.69 93 LEU A O 1
ATOM 731 N N . THR A 1 94 ? 9.391 -4.966 -15.869 1.00 86.62 94 THR A N 1
ATOM 732 C CA . THR A 1 94 ? 10.816 -4.823 -15.505 1.00 86.62 94 THR A CA 1
ATOM 733 C C . THR A 1 94 ? 11.224 -5.646 -14.290 1.00 86.62 94 THR A C 1
ATOM 735 O O . THR A 1 94 ? 10.380 -6.118 -13.532 1.00 86.62 94 THR A O 1
ATOM 738 N N . SER A 1 95 ? 12.529 -5.833 -14.061 1.00 86.31 95 SER A N 1
ATOM 739 C CA . SER A 1 95 ? 12.978 -6.288 -12.735 1.00 86.31 95 SER A CA 1
ATOM 740 C C . SER A 1 95 ? 13.064 -5.091 -11.782 1.00 86.31 95 SER A C 1
ATOM 742 O O . SER A 1 95 ? 12.475 -5.113 -10.705 1.00 86.31 95 SER A O 1
ATOM 744 N N . GLN A 1 96 ? 13.699 -3.996 -12.210 1.00 86.75 96 GLN A N 1
ATOM 745 C CA . GLN A 1 96 ? 13.842 -2.770 -11.428 1.00 86.75 96 GLN A CA 1
ATOM 746 C C . GLN A 1 96 ? 13.327 -1.565 -12.218 1.00 86.75 96 GLN A C 1
ATOM 748 O O . GLN A 1 96 ? 13.773 -1.317 -13.337 1.00 86.75 96 GLN A O 1
ATOM 753 N N . TYR A 1 97 ? 12.434 -0.793 -11.606 1.00 85.88 97 TYR A N 1
ATOM 754 C CA . TYR A 1 97 ? 12.003 0.528 -12.056 1.00 85.88 97 TYR A CA 1
ATOM 755 C C . TYR A 1 97 ? 12.364 1.534 -10.960 1.00 85.88 97 TYR A C 1
ATOM 757 O O . TYR A 1 97 ? 11.840 1.433 -9.847 1.00 85.88 97 TYR A O 1
ATOM 765 N N . ARG A 1 98 ? 13.312 2.432 -11.241 1.00 87.19 98 ARG A N 1
ATOM 766 C CA . ARG A 1 98 ? 13.818 3.434 -10.293 1.00 87.19 98 ARG A CA 1
ATOM 767 C C . ARG A 1 98 ? 14.102 4.769 -10.999 1.00 87.19 98 ARG A C 1
ATOM 769 O O . ARG A 1 98 ? 15.252 4.975 -11.385 1.00 87.19 98 ARG A O 1
ATOM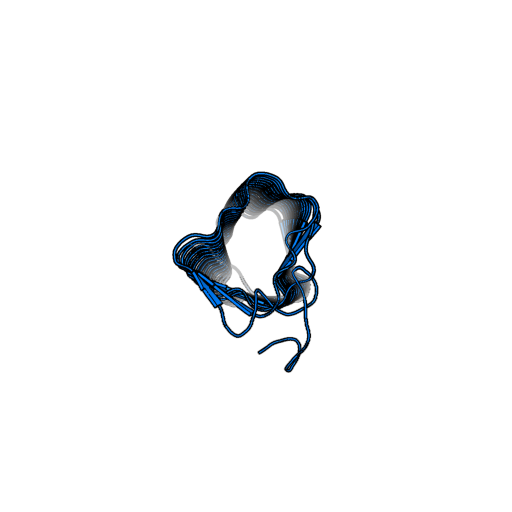 776 N N . PRO A 1 99 ? 13.091 5.617 -11.253 1.00 81.06 99 PRO A N 1
ATOM 777 C CA . PRO A 1 99 ? 13.350 7.015 -11.570 1.00 81.06 99 PRO A CA 1
ATOM 778 C C . PRO A 1 99 ? 13.990 7.680 -10.346 1.00 81.06 99 PRO A C 1
ATOM 780 O O . PRO A 1 99 ? 13.661 7.301 -9.217 1.00 81.06 99 PRO A O 1
ATOM 783 N N . ILE A 1 100 ? 14.920 8.602 -10.574 1.00 80.06 100 ILE A N 1
ATOM 784 C CA . ILE A 1 100 ? 15.508 9.404 -9.500 1.00 80.06 100 ILE A CA 1
ATOM 785 C C . ILE A 1 100 ? 14.570 10.588 -9.270 1.00 80.06 100 ILE A C 1
ATOM 787 O O . ILE A 1 100 ? 13.728 10.496 -8.381 1.00 80.06 100 ILE A O 1
ATOM 791 N N . GLU A 1 101 ? 14.570 11.564 -10.171 1.00 84.06 101 GLU A N 1
ATOM 792 C CA . GLU A 1 101 ? 13.709 12.744 -10.121 1.00 84.06 101 GLU A CA 1
ATOM 793 C C . GLU A 1 101 ? 12.699 12.738 -11.272 1.00 84.06 101 GLU A C 1
ATOM 795 O O . GLU A 1 101 ? 13.031 12.531 -12.448 1.00 84.06 101 GLU A O 1
ATOM 800 N N . SER A 1 102 ? 11.420 12.957 -10.953 1.00 82.69 102 SER A N 1
ATOM 801 C CA . SER A 1 102 ? 10.404 13.121 -11.998 1.00 82.69 102 SER A CA 1
ATOM 802 C C . SER A 1 102 ? 9.152 13.869 -11.559 1.00 82.69 102 SER A C 1
ATOM 804 O O . SER A 1 102 ? 8.542 13.506 -10.559 1.00 82.69 102 SER A O 1
ATOM 806 N N . THR A 1 103 ? 8.677 14.864 -12.320 1.00 87.38 103 THR A N 1
ATOM 807 C CA . THR A 1 103 ? 7.432 15.545 -11.907 1.00 87.38 103 THR A CA 1
ATOM 808 C C . THR A 1 103 ? 6.225 14.619 -12.090 1.00 87.38 103 THR A C 1
ATOM 810 O O . THR A 1 103 ? 5.450 14.440 -11.155 1.00 87.38 103 THR A O 1
ATOM 813 N N . GLN A 1 104 ? 6.092 13.921 -13.225 1.00 86.81 104 GLN A N 1
ATOM 814 C CA . GLN A 1 104 ? 4.967 13.001 -13.447 1.00 86.81 104 GLN A CA 1
ATOM 815 C C . GLN A 1 104 ? 5.370 11.625 -13.991 1.00 86.81 104 GLN A C 1
ATOM 817 O O . GLN A 1 104 ? 5.882 11.498 -15.101 1.00 86.81 104 GLN A O 1
ATOM 822 N N . VAL A 1 105 ? 5.011 10.555 -13.276 1.00 85.50 105 VAL A N 1
ATOM 823 C CA . VAL A 1 105 ? 5.153 9.162 -13.734 1.00 85.50 105 VAL A CA 1
ATOM 824 C C . VAL A 1 105 ? 3.779 8.532 -13.950 1.00 85.50 105 VAL A C 1
ATOM 826 O O . VAL A 1 105 ? 3.082 8.179 -13.001 1.00 85.50 105 VAL A O 1
ATOM 829 N N . LEU A 1 106 ? 3.395 8.330 -15.211 1.00 87.81 106 LEU A N 1
ATOM 830 C CA . LEU A 1 106 ? 2.105 7.759 -15.606 1.00 87.81 106 LEU A CA 1
ATOM 831 C C . LEU A 1 106 ? 2.280 6.350 -16.189 1.00 87.81 106 LEU A C 1
ATOM 833 O O . LEU A 1 106 ? 2.781 6.176 -17.294 1.00 87.81 106 LEU A O 1
ATOM 837 N N . CYS A 1 107 ? 1.826 5.323 -15.473 1.00 85.38 107 CYS A N 1
ATOM 838 C CA . CYS A 1 107 ? 1.940 3.916 -15.858 1.00 85.38 107 CYS A CA 1
ATOM 839 C C . CYS A 1 107 ? 0.566 3.258 -16.087 1.00 85.38 107 CYS A C 1
ATOM 841 O O . CYS A 1 107 ? -0.166 2.952 -15.142 1.00 85.38 107 CYS A O 1
ATOM 843 N N . GLY A 1 108 ? 0.231 2.940 -17.341 1.00 88.44 108 GLY A N 1
ATOM 844 C CA . GLY A 1 108 ? -1.036 2.291 -17.707 1.00 88.44 108 GLY A CA 1
ATOM 845 C C . GLY A 1 108 ? -1.179 0.873 -17.136 1.00 88.44 108 GLY A C 1
ATOM 846 O O . GLY A 1 108 ? -2.197 0.536 -16.520 1.00 88.44 108 GLY A O 1
ATOM 847 N N . ARG A 1 109 ? -0.147 0.033 -17.304 1.00 89.44 109 ARG A N 1
ATOM 848 C CA . ARG A 1 109 ? 0.008 -1.265 -16.614 1.00 89.44 109 ARG A CA 1
ATOM 849 C C . ARG A 1 109 ? 1.481 -1.513 -16.283 1.00 89.44 109 ARG A C 1
ATOM 851 O O . ARG A 1 109 ? 2.284 -1.625 -17.200 1.00 89.44 109 ARG A O 1
ATOM 858 N N . CYS A 1 110 ? 1.829 -1.646 -15.011 1.00 85.94 110 CYS A N 1
ATOM 859 C CA . CYS A 1 110 ? 3.199 -1.853 -14.551 1.00 85.94 110 CYS A CA 1
ATOM 860 C C . CYS A 1 110 ? 3.328 -3.203 -13.834 1.00 85.94 110 CYS A C 1
ATOM 862 O O . CYS A 1 110 ? 2.567 -3.479 -12.905 1.00 85.94 110 CYS A O 1
ATOM 864 N N . LEU A 1 111 ? 4.278 -4.031 -14.267 1.00 89.75 111 LEU A N 1
ATOM 865 C CA . LEU A 1 111 ? 4.735 -5.233 -13.574 1.00 89.75 111 LEU A CA 1
ATOM 866 C C . LEU A 1 111 ? 6.222 -5.072 -13.272 1.00 89.75 111 LEU A C 1
ATOM 868 O O . LEU A 1 111 ? 7.012 -4.953 -14.209 1.00 89.75 111 LEU A O 1
ATOM 872 N N . THR A 1 112 ? 6.609 -5.063 -11.996 1.00 88.38 112 THR A N 1
ATOM 873 C CA . THR A 1 112 ? 8.027 -4.959 -11.612 1.00 88.38 112 THR A CA 1
ATOM 874 C C . THR A 1 112 ? 8.348 -5.819 -10.397 1.00 88.38 112 THR A C 1
ATOM 876 O O . THR A 1 112 ? 7.510 -5.973 -9.510 1.00 88.38 112 THR A O 1
ATOM 879 N N . SER A 1 113 ? 9.562 -6.370 -10.279 1.00 87.44 113 SER A N 1
ATOM 880 C CA . SER A 1 113 ? 9.943 -6.961 -8.985 1.00 87.44 113 SER A CA 1
ATOM 881 C C . SER A 1 113 ? 10.171 -5.852 -7.949 1.00 87.44 113 SER A C 1
ATOM 883 O O . SER A 1 113 ? 9.666 -5.957 -6.829 1.00 87.44 113 SER A O 1
ATOM 885 N N . GLN A 1 114 ? 10.818 -4.750 -8.345 1.00 87.19 114 GLN A N 1
ATOM 886 C CA . GLN A 1 114 ? 11.028 -3.549 -7.534 1.00 87.19 114 GLN A CA 1
ATOM 887 C C . GLN A 1 114 ? 10.592 -2.278 -8.280 1.00 87.19 114 GLN A C 1
ATOM 889 O O . GLN A 1 114 ? 11.135 -1.955 -9.336 1.00 87.19 114 GLN A O 1
ATOM 894 N N . TYR A 1 115 ? 9.665 -1.524 -7.691 1.00 86.88 115 TYR A N 1
ATOM 895 C CA . TYR A 1 115 ? 9.311 -0.152 -8.061 1.00 86.88 115 TYR A CA 1
ATOM 896 C C . TYR A 1 115 ? 9.775 0.779 -6.936 1.00 86.88 115 TYR A C 1
ATOM 898 O O . TYR A 1 115 ? 9.299 0.644 -5.806 1.00 86.88 115 TYR A O 1
ATOM 906 N N . ARG A 1 116 ? 10.741 1.660 -7.214 1.00 88.06 116 ARG A N 1
ATOM 907 C CA . ARG A 1 116 ? 11.305 2.608 -6.241 1.00 88.06 116 ARG A CA 1
ATOM 908 C C . ARG A 1 116 ? 11.639 3.955 -6.900 1.00 88.06 116 ARG A C 1
ATOM 910 O O . ARG A 1 116 ? 12.794 4.127 -7.287 1.00 88.06 116 ARG A O 1
ATOM 917 N N . PRO A 1 117 ? 10.662 4.854 -7.114 1.00 81.50 117 PRO A N 1
ATOM 918 C CA . PRO A 1 117 ? 10.978 6.250 -7.388 1.00 81.50 117 PRO A CA 1
ATOM 919 C C . PRO A 1 117 ? 11.655 6.847 -6.150 1.00 81.50 117 PRO A C 1
ATOM 921 O O . PRO A 1 117 ? 11.330 6.436 -5.031 1.00 81.50 117 PRO A O 1
ATOM 924 N N . ILE A 1 118 ? 12.608 7.750 -6.357 1.00 80.75 118 ILE A N 1
ATOM 925 C CA . ILE A 1 118 ? 13.217 8.507 -5.262 1.00 80.75 118 ILE A CA 1
ATOM 926 C C . ILE A 1 118 ? 12.308 9.707 -5.005 1.00 80.75 118 ILE A C 1
ATOM 928 O O . ILE A 1 118 ? 11.447 9.606 -4.136 1.00 80.75 118 ILE A O 1
ATOM 932 N N . GLU A 1 119 ? 12.352 10.715 -5.870 1.00 84.56 119 GLU A N 1
ATOM 933 C CA . GLU A 1 119 ? 11.519 11.914 -5.790 1.00 84.56 119 GLU A CA 1
ATOM 934 C C . GLU A 1 119 ? 10.507 11.959 -6.938 1.00 84.56 119 GLU A C 1
ATOM 936 O O . GLU A 1 119 ? 10.831 11.769 -8.118 1.00 84.56 119 GLU A O 1
ATOM 941 N N . SER A 1 120 ? 9.235 12.205 -6.608 1.00 84.12 120 SER A N 1
ATOM 942 C CA . SER A 1 120 ? 8.225 12.433 -7.646 1.00 84.12 120 SER A CA 1
ATOM 943 C C . SER A 1 120 ? 7.006 13.224 -7.192 1.00 84.12 120 SER A C 1
ATOM 945 O O . SER A 1 120 ? 6.363 12.852 -6.216 1.00 84.12 120 SER A O 1
ATOM 947 N N . THR A 1 121 ? 6.596 14.270 -7.920 1.00 87.88 121 THR A N 1
ATOM 948 C CA . THR A 1 121 ? 5.385 15.003 -7.501 1.00 87.88 121 THR A CA 1
ATOM 949 C C . THR A 1 121 ? 4.130 14.154 -7.731 1.00 87.88 121 THR A C 1
ATOM 951 O O . THR A 1 121 ? 3.333 13.991 -6.813 1.00 87.88 121 THR A O 1
ATOM 954 N N . GLN A 1 122 ? 3.972 13.495 -8.886 1.00 87.50 122 GLN A N 1
ATOM 955 C CA . GLN A 1 122 ? 2.806 12.639 -9.151 1.00 87.50 122 GLN A CA 1
ATOM 956 C C . GLN A 1 122 ? 3.159 11.266 -9.741 1.00 87.50 122 GLN A C 1
ATOM 958 O O . GLN A 1 122 ? 3.717 11.155 -10.832 1.00 87.50 122 GLN A O 1
ATOM 963 N N . VAL A 1 123 ? 2.713 10.192 -9.079 1.00 86.44 123 VAL A N 1
ATOM 964 C CA . VAL A 1 123 ? 2.793 8.806 -9.572 1.00 86.44 123 VAL A CA 1
ATOM 965 C C . VAL A 1 123 ? 1.393 8.245 -9.821 1.00 86.44 123 VAL A C 1
ATOM 967 O O . VAL A 1 123 ? 0.657 7.904 -8.896 1.00 86.44 123 VAL A O 1
ATOM 970 N N . LEU A 1 124 ? 1.033 8.088 -11.093 1.00 89.00 124 LEU A N 1
ATOM 971 C CA . LEU A 1 124 ? -0.283 7.659 -11.573 1.00 89.00 124 LEU A CA 1
ATOM 972 C C . LEU A 1 124 ? -0.212 6.251 -12.179 1.00 89.00 124 LEU A C 1
ATOM 974 O O . LEU A 1 124 ? 0.295 6.043 -13.277 1.00 89.00 124 LEU A O 1
ATOM 978 N N . CYS A 1 125 ? -0.758 5.259 -11.479 1.00 86.38 125 CYS A N 1
ATOM 979 C CA . CYS A 1 125 ? -0.698 3.844 -11.843 1.00 86.38 125 CYS A CA 1
ATOM 980 C C . CYS A 1 125 ? -2.090 3.244 -12.103 1.00 86.38 125 CYS A C 1
ATOM 982 O O . CYS A 1 125 ? -2.849 2.945 -11.177 1.00 86.38 125 CYS A O 1
ATOM 984 N N . GLY A 1 126 ? -2.413 2.959 -13.369 1.00 89.25 126 GLY A N 1
ATOM 985 C CA . GLY A 1 126 ? -3.686 2.336 -13.757 1.00 89.25 126 GLY A CA 1
ATOM 986 C C . GLY A 1 126 ? -3.839 0.903 -13.227 1.00 89.25 126 GLY A C 1
ATOM 987 O O . GLY A 1 126 ? -4.879 0.544 -12.664 1.00 89.25 126 GLY A O 1
ATOM 988 N N . ARG A 1 127 ? -2.791 0.080 -13.379 1.00 90.25 127 ARG A N 1
ATOM 989 C CA . ARG A 1 127 ? -2.643 -1.240 -12.734 1.00 90.25 127 ARG A CA 1
ATOM 990 C C . ARG A 1 127 ? -1.173 -1.470 -12.365 1.00 90.25 127 ARG A C 1
ATOM 992 O O . ARG A 1 127 ? -0.364 -1.558 -13.281 1.00 90.25 127 ARG A O 1
ATOM 999 N N . CYS A 1 128 ? -0.828 -1.584 -11.081 1.00 86.94 128 CYS A N 1
ATOM 1000 C CA . CYS A 1 128 ? 0.556 -1.775 -10.610 1.00 86.94 128 CYS A CA 1
ATOM 1001 C C . CYS A 1 128 ? 0.715 -3.088 -9.826 1.00 86.94 128 CYS A C 1
ATOM 1003 O O . CYS A 1 128 ? -0.098 -3.399 -8.957 1.00 86.94 128 CYS A O 1
ATOM 1005 N N . LEU A 1 129 ? 1.702 -3.902 -10.194 1.00 90.38 129 LEU A N 1
ATOM 1006 C CA . LEU A 1 129 ? 1.744 -5.330 -9.877 1.00 90.38 129 LEU A CA 1
ATOM 1007 C C . LEU A 1 129 ? 3.184 -5.710 -9.495 1.00 90.38 129 LEU A C 1
ATOM 1009 O O . LEU A 1 129 ? 4.008 -5.936 -10.382 1.00 90.38 129 LEU A O 1
ATOM 1013 N N . THR A 1 130 ? 3.524 -5.705 -8.200 1.00 89.31 130 THR A N 1
ATOM 1014 C CA . THR A 1 130 ? 4.940 -5.754 -7.774 1.00 89.31 130 THR A CA 1
ATOM 1015 C C . THR A 1 130 ? 5.238 -6.664 -6.584 1.00 89.31 130 THR A C 1
ATOM 1017 O O . THR A 1 130 ? 4.359 -7.010 -5.800 1.00 89.31 130 THR A O 1
ATOM 1020 N N . SER A 1 131 ? 6.505 -7.051 -6.399 1.00 88.38 131 SER A N 1
ATOM 1021 C CA . SER A 1 131 ? 6.926 -7.627 -5.108 1.00 88.38 131 SER A CA 1
ATOM 1022 C C . SER A 1 131 ? 7.291 -6.529 -4.101 1.00 88.38 131 SER A C 1
ATOM 1024 O O . SER A 1 131 ? 6.936 -6.614 -2.931 1.00 88.38 131 SER A O 1
ATOM 1026 N N . GLN A 1 132 ? 7.923 -5.442 -4.550 1.00 87.56 132 GLN A N 1
ATOM 1027 C CA . GLN A 1 132 ? 8.233 -4.284 -3.713 1.00 87.56 132 GLN A CA 1
ATOM 1028 C C . GLN A 1 132 ? 7.819 -2.992 -4.416 1.00 87.56 132 GLN A C 1
ATOM 1030 O O . GLN A 1 132 ? 8.292 -2.703 -5.513 1.00 87.56 132 GLN A O 1
ATOM 1035 N N . TYR A 1 133 ? 6.980 -2.200 -3.756 1.00 87.62 133 TYR A N 1
ATOM 1036 C CA . TYR A 1 133 ? 6.671 -0.814 -4.091 1.00 87.62 133 TYR A CA 1
ATOM 1037 C C . TYR A 1 133 ? 7.164 0.065 -2.936 1.00 87.62 133 TYR A C 1
ATOM 1039 O O . TYR A 1 133 ? 6.672 -0.074 -1.814 1.00 87.62 133 TYR A O 1
ATOM 1047 N N . ARG A 1 134 ? 8.183 0.894 -3.181 1.00 88.44 134 ARG A N 1
ATOM 1048 C CA . ARG A 1 134 ? 8.791 1.784 -2.181 1.00 88.44 134 ARG A CA 1
ATOM 1049 C C . ARG A 1 134 ? 9.179 3.133 -2.804 1.00 88.44 134 ARG A C 1
ATOM 1051 O O . ARG A 1 134 ? 10.335 3.261 -3.204 1.00 88.44 134 ARG A O 1
ATOM 1058 N N . PRO A 1 135 ? 8.242 4.082 -2.976 1.00 82.19 135 PRO A N 1
ATOM 1059 C CA . PRO A 1 135 ? 8.618 5.469 -3.213 1.00 82.19 135 PRO A CA 1
ATOM 1060 C C . PRO A 1 135 ? 9.335 5.999 -1.967 1.00 82.19 135 PRO A C 1
ATOM 1062 O O . PRO A 1 135 ? 9.019 5.556 -0.858 1.00 82.19 135 PRO A O 1
ATOM 1065 N N . ILE A 1 136 ? 10.308 6.885 -2.158 1.00 81.75 136 ILE A N 1
ATOM 1066 C CA . ILE A 1 136 ? 10.935 7.603 -1.048 1.00 81.75 136 ILE A CA 1
ATOM 1067 C C . ILE A 1 136 ? 10.050 8.814 -0.762 1.00 81.75 136 ILE A C 1
ATOM 1069 O O . ILE A 1 136 ? 9.192 8.711 0.111 1.00 81.75 136 ILE A O 1
ATOM 1073 N N . GLU A 1 137 ? 10.105 9.838 -1.607 1.00 84.94 137 GLU A N 1
ATOM 1074 C CA . GLU A 1 137 ? 9.299 11.051 -1.494 1.00 84.94 137 GLU A CA 1
ATOM 1075 C C . GLU A 1 137 ? 8.276 11.149 -2.629 1.00 84.94 137 GLU A C 1
ATOM 1077 O O . GLU A 1 137 ? 8.573 10.938 -3.813 1.00 84.94 137 GLU A O 1
ATOM 1082 N N . SER A 1 138 ? 7.027 11.473 -2.281 1.00 84.75 138 SER A N 1
ATOM 1083 C CA . SER A 1 138 ? 6.015 11.763 -3.299 1.00 84.75 138 SER A CA 1
ATOM 1084 C C . SER A 1 138 ? 4.863 12.637 -2.819 1.00 84.75 138 SER A C 1
ATOM 1086 O O . SER A 1 138 ? 4.256 12.345 -1.794 1.00 84.75 138 SER A O 1
ATOM 1088 N N . THR A 1 139 ? 4.465 13.670 -3.572 1.00 88.31 139 THR A N 1
ATOM 1089 C CA . THR A 1 139 ? 3.282 14.445 -3.150 1.00 88.31 139 THR A CA 1
ATOM 1090 C C . THR A 1 139 ? 1.996 13.656 -3.416 1.00 88.31 139 THR A C 1
ATOM 1092 O O . THR A 1 139 ? 1.181 13.502 -2.512 1.00 88.31 139 THR A O 1
ATOM 1095 N N . GLN A 1 140 ? 1.820 13.037 -4.589 1.00 87.88 140 GLN A N 1
ATOM 1096 C CA . GLN A 1 140 ? 0.614 12.252 -4.892 1.00 87.88 140 GLN A CA 1
ATOM 1097 C C . GLN A 1 140 ? 0.901 10.880 -5.520 1.00 87.88 140 GLN A C 1
ATOM 1099 O O . GLN A 1 140 ? 1.446 10.773 -6.618 1.00 87.88 140 GLN A O 1
ATOM 1104 N N . VAL A 1 141 ? 0.416 9.809 -4.881 1.00 86.81 141 VAL A N 1
ATOM 1105 C CA . VAL A 1 141 ? 0.434 8.434 -5.409 1.00 86.81 141 VAL A CA 1
ATOM 1106 C C . VAL A 1 141 ? -0.991 7.943 -5.667 1.00 86.81 141 VAL A C 1
ATOM 1108 O O . VAL A 1 141 ? -1.747 7.640 -4.747 1.00 86.81 141 VAL A O 1
ATOM 1111 N N . LEU A 1 142 ? -1.350 7.802 -6.942 1.00 89.25 142 LEU A N 1
ATOM 1112 C CA . LEU A 1 142 ? -2.688 7.456 -7.425 1.00 89.25 142 LEU A CA 1
ATOM 1113 C C . LEU A 1 142 ? -2.693 6.068 -8.086 1.00 89.25 142 LEU A C 1
ATOM 1115 O O . LEU A 1 142 ? -2.274 5.898 -9.229 1.00 89.25 142 LEU A O 1
ATOM 1119 N N . CYS A 1 143 ? -3.200 5.055 -7.380 1.00 86.81 143 CYS A N 1
ATOM 1120 C CA . CYS A 1 143 ? -3.246 3.659 -7.828 1.00 86.81 143 CYS A CA 1
ATOM 1121 C C . CYS A 1 143 ? -4.685 3.175 -8.090 1.00 86.81 143 CYS A C 1
ATOM 1123 O O . CYS A 1 143 ? -5.439 2.858 -7.167 1.00 86.81 143 CYS A O 1
ATOM 1125 N N . GLY A 1 144 ? -5.060 3.013 -9.363 1.00 89.19 144 GLY A N 1
ATOM 1126 C CA . GLY A 1 144 ? -6.386 2.516 -9.759 1.00 89.19 144 GLY A CA 1
ATOM 1127 C C . GLY A 1 144 ? -6.638 1.065 -9.325 1.00 89.19 144 GLY A C 1
ATOM 1128 O O . GLY A 1 144 ? -7.695 0.741 -8.774 1.00 89.19 144 GLY A O 1
ATOM 1129 N N . ARG A 1 145 ? -5.650 0.185 -9.538 1.00 90.38 145 ARG A N 1
ATOM 1130 C CA . ARG A 1 145 ? -5.572 -1.156 -8.933 1.00 90.38 145 ARG A CA 1
ATOM 1131 C C . ARG A 1 145 ? -4.118 -1.500 -8.620 1.00 90.38 145 ARG A C 1
ATOM 1133 O O . ARG A 1 145 ? -3.300 -1.463 -9.536 1.00 90.38 145 ARG A O 1
ATOM 1140 N N . CYS A 1 146 ? -3.804 -1.918 -7.398 1.00 87.31 146 CYS A N 1
ATOM 1141 C CA . CYS A 1 146 ? -2.491 -2.480 -7.080 1.00 87.31 146 CYS A CA 1
ATOM 1142 C C . CYS A 1 146 ? -2.571 -3.858 -6.406 1.00 87.31 146 CYS A C 1
ATOM 1144 O O . CYS A 1 146 ? -3.428 -4.106 -5.557 1.00 87.31 146 CYS A O 1
ATOM 1146 N N . LEU A 1 147 ? -1.675 -4.758 -6.820 1.00 90.75 147 LEU A N 1
ATOM 1147 C CA . LEU A 1 147 ? -1.380 -6.026 -6.148 1.00 90.75 147 LEU A CA 1
ATOM 1148 C C . LEU A 1 147 ? 0.109 -5.985 -5.785 1.00 90.75 147 LEU A C 1
ATOM 1150 O O . LEU A 1 147 ? 0.937 -5.940 -6.695 1.00 90.75 147 LEU A O 1
ATOM 1154 N N . THR A 1 148 ? 0.471 -5.973 -4.500 1.00 89.75 148 THR A N 1
ATOM 1155 C CA . THR A 1 148 ? 1.893 -5.911 -4.102 1.00 89.75 148 THR A CA 1
ATOM 1156 C C . THR A 1 148 ? 2.208 -6.814 -2.919 1.00 89.75 148 THR A C 1
ATOM 1158 O O . THR A 1 148 ? 1.437 -6.816 -1.965 1.00 89.75 148 THR A O 1
ATOM 1161 N N . SER A 1 149 ? 3.348 -7.513 -2.866 1.00 88.56 149 SER A N 1
ATOM 1162 C CA . SER A 1 149 ? 3.693 -8.202 -1.605 1.00 88.56 149 SER A CA 1
ATOM 1163 C C . SER A 1 149 ? 4.128 -7.201 -0.522 1.00 88.56 149 SER A C 1
ATOM 1165 O O . SER A 1 149 ? 3.572 -7.225 0.572 1.00 88.56 149 SER A O 1
ATOM 1167 N N . GLN A 1 150 ? 4.997 -6.234 -0.833 1.00 88.00 150 GLN A N 1
ATOM 1168 C CA . GLN A 1 150 ? 5.355 -5.129 0.069 1.00 88.00 150 GLN A CA 1
ATOM 1169 C C . GLN A 1 150 ? 5.052 -3.757 -0.549 1.00 88.00 150 GLN A C 1
ATOM 1171 O O . GLN A 1 150 ? 5.606 -3.418 -1.593 1.00 88.00 150 GLN A O 1
ATOM 1176 N N . TYR A 1 151 ? 4.255 -2.947 0.149 1.00 88.12 151 TYR A N 1
ATOM 1177 C CA . TYR A 1 151 ? 4.034 -1.523 -0.111 1.00 88.12 151 TYR A CA 1
ATOM 1178 C C . TYR A 1 151 ? 4.590 -0.722 1.073 1.00 88.12 151 TYR A C 1
ATOM 1180 O O . TYR A 1 151 ? 4.116 -0.897 2.199 1.00 88.12 151 TYR A O 1
ATOM 1188 N N . ARG A 1 152 ? 5.628 0.089 0.846 1.00 89.25 152 ARG A N 1
ATOM 1189 C CA . ARG A 1 152 ? 6.283 0.915 1.874 1.00 89.25 152 ARG A CA 1
ATOM 1190 C C . ARG A 1 152 ? 6.736 2.266 1.298 1.00 89.25 152 ARG A C 1
ATOM 1192 O O . ARG A 1 152 ? 7.895 2.350 0.895 1.00 89.25 152 ARG A O 1
ATOM 1199 N N . PRO A 1 153 ? 5.849 3.268 1.167 1.00 83.12 153 PRO A N 1
ATOM 1200 C CA . PRO A 1 153 ? 6.289 4.641 0.962 1.00 83.12 153 PRO A CA 1
ATOM 1201 C C . PRO A 1 153 ? 7.036 5.110 2.214 1.00 83.12 153 PRO A C 1
ATOM 1203 O O . PRO A 1 153 ? 6.724 4.638 3.313 1.00 83.12 153 PRO A O 1
ATOM 1206 N N . ILE A 1 154 ? 8.023 5.982 2.039 1.00 81.88 154 ILE A N 1
ATOM 1207 C CA . ILE A 1 154 ? 8.664 6.667 3.162 1.00 81.88 154 ILE A CA 1
ATOM 1208 C C . ILE A 1 154 ? 7.798 7.887 3.470 1.00 81.88 154 ILE A C 1
ATOM 1210 O O . ILE A 1 154 ? 6.937 7.782 4.339 1.00 81.88 154 ILE A O 1
ATOM 1214 N N . GLU A 1 155 ? 7.869 8.924 2.644 1.00 84.94 155 GLU A N 1
ATOM 1215 C CA . GLU A 1 155 ? 7.079 10.147 2.778 1.00 84.94 155 GLU A CA 1
ATOM 1216 C C . GLU A 1 155 ? 6.048 10.273 1.653 1.00 84.94 155 GLU A C 1
ATOM 1218 O O . GLU A 1 155 ? 6.323 10.053 0.465 1.00 84.94 155 GLU A O 1
ATOM 1223 N N . SER A 1 156 ? 4.812 10.626 2.017 1.00 85.38 156 SER A N 1
ATOM 1224 C CA . SER A 1 156 ? 3.781 10.913 1.018 1.00 85.38 156 SER A CA 1
ATOM 1225 C C . SER A 1 156 ? 2.686 11.859 1.501 1.00 85.38 156 SER A C 1
ATOM 1227 O O . SER A 1 156 ? 2.041 11.580 2.506 1.00 85.38 156 SER A O 1
ATOM 1229 N N . THR A 1 157 ? 2.378 12.942 0.778 1.00 88.44 157 THR A N 1
ATOM 1230 C CA . THR A 1 157 ? 1.245 13.786 1.212 1.00 88.44 157 THR A CA 1
ATOM 1231 C C . THR A 1 157 ? -0.089 13.090 0.916 1.00 88.44 157 THR A C 1
ATOM 1233 O O . THR A 1 157 ? -0.902 12.930 1.819 1.00 88.44 157 THR A O 1
ATOM 1236 N N . GLN A 1 158 ? -0.308 12.547 -0.287 1.00 87.88 158 GLN A N 1
ATOM 1237 C CA . GLN A 1 158 ? -1.556 11.842 -0.620 1.00 87.88 158 GLN A CA 1
ATOM 1238 C C . GLN A 1 158 ? -1.340 10.478 -1.292 1.00 87.88 158 GLN A C 1
ATOM 1240 O O . GLN A 1 158 ? -0.780 10.374 -2.382 1.00 87.88 158 GLN A O 1
ATOM 1245 N N . VAL A 1 159 ? -1.898 9.417 -0.698 1.00 87.38 159 VAL A N 1
ATOM 1246 C CA . VAL A 1 159 ? -1.950 8.059 -1.266 1.00 87.38 159 VAL A CA 1
ATOM 1247 C C . VAL A 1 159 ? -3.401 7.655 -1.532 1.00 87.38 159 VAL A C 1
ATOM 1249 O O . VAL A 1 159 ? -4.168 7.367 -0.616 1.00 87.38 159 VAL A O 1
ATOM 1252 N N . LEU A 1 160 ? -3.775 7.573 -2.808 1.00 89.44 160 LEU A N 1
ATOM 1253 C CA . LEU A 1 160 ? -5.129 7.292 -3.290 1.00 89.44 160 LEU A CA 1
ATOM 1254 C C . LEU A 1 160 ? -5.186 5.933 -4.006 1.00 89.44 160 LEU A C 1
ATOM 1256 O O . LEU A 1 160 ? -4.764 5.783 -5.152 1.00 89.44 160 LEU A O 1
ATOM 1260 N N . CYS A 1 161 ? -5.742 4.920 -3.336 1.00 86.81 161 CYS A N 1
ATOM 1261 C CA . CYS A 1 161 ? -5.847 3.543 -3.826 1.00 86.81 161 CYS A CA 1
ATOM 1262 C C . CYS A 1 161 ? -7.305 3.128 -4.100 1.00 86.81 161 CYS A C 1
ATOM 1264 O O . CYS A 1 161 ? -8.086 2.859 -3.184 1.00 86.81 161 CYS A O 1
ATOM 1266 N N . GLY A 1 162 ? -7.673 2.976 -5.376 1.00 89.38 162 GLY A N 1
ATOM 1267 C CA . GLY A 1 162 ? -9.019 2.545 -5.782 1.00 89.38 162 GLY A CA 1
ATOM 1268 C C . GLY A 1 162 ? -9.335 1.099 -5.379 1.00 89.38 162 GLY A C 1
ATOM 1269 O O . GLY A 1 162 ? -10.402 0.811 -4.828 1.00 89.38 162 GLY A O 1
ATOM 1270 N N . ARG A 1 163 ? -8.392 0.178 -5.626 1.00 90.62 163 ARG A N 1
ATOM 1271 C CA . ARG A 1 163 ? -8.381 -1.187 -5.071 1.00 90.62 163 ARG A CA 1
ATOM 1272 C C . ARG A 1 163 ? -6.944 -1.626 -4.798 1.00 90.62 163 ARG A C 1
ATOM 1274 O O . ARG A 1 163 ? -6.175 -1.733 -5.750 1.00 90.62 163 ARG A O 1
ATOM 1281 N N . CYS A 1 164 ? -6.607 -1.948 -3.556 1.00 87.69 164 CYS A N 1
ATOM 1282 C CA . CYS A 1 164 ? -5.307 -2.515 -3.201 1.00 87.69 164 CYS A CA 1
ATOM 1283 C C . CYS A 1 164 ? -5.449 -3.901 -2.555 1.00 87.69 164 CYS A C 1
ATOM 1285 O O . CYS A 1 164 ? -6.367 -4.158 -1.774 1.00 87.69 164 CYS A O 1
ATOM 1287 N N . LEU A 1 165 ? -4.536 -4.806 -2.904 1.00 91.00 165 LEU A N 1
ATOM 1288 C CA . LEU A 1 165 ? -4.351 -6.092 -2.237 1.00 91.00 165 LEU A CA 1
ATOM 1289 C C . LEU A 1 165 ? -2.868 -6.234 -1.912 1.00 91.00 165 LEU A C 1
ATOM 1291 O O . LEU A 1 165 ? -2.046 -6.261 -2.832 1.00 91.00 165 LEU A O 1
ATOM 1295 N N . THR A 1 166 ? -2.516 -6.292 -0.626 1.00 89.94 166 THR A N 1
ATOM 1296 C CA . THR A 1 166 ? -1.106 -6.338 -0.211 1.00 89.94 166 THR A CA 1
ATOM 1297 C C . THR A 1 166 ? -0.831 -7.349 0.899 1.00 89.94 166 THR A C 1
ATOM 1299 O O . THR A 1 166 ? -1.695 -7.607 1.731 1.00 89.94 166 THR A O 1
ATOM 1302 N N . SER A 1 167 ? 0.365 -7.950 0.956 1.00 89.19 167 SER A N 1
ATOM 1303 C CA . SER A 1 167 ? 0.713 -8.748 2.147 1.00 89.19 167 SER A CA 1
ATOM 1304 C C . SER A 1 167 ? 1.199 -7.836 3.278 1.00 89.19 167 SER A C 1
ATOM 1306 O O . SER A 1 167 ? 0.718 -7.945 4.401 1.00 89.19 167 SER A O 1
ATOM 1308 N N . GLN A 1 168 ? 2.052 -6.854 2.977 1.00 88.19 168 GLN A N 1
ATOM 1309 C CA . GLN A 1 168 ? 2.482 -5.818 3.917 1.00 88.19 168 GLN A CA 1
ATOM 1310 C C . GLN A 1 168 ? 2.242 -4.420 3.337 1.00 88.19 168 GLN A C 1
ATOM 1312 O O . GLN A 1 168 ? 2.765 -4.093 2.273 1.00 88.19 168 GLN A O 1
ATOM 1317 N N . TYR A 1 169 ? 1.509 -3.585 4.071 1.00 88.38 169 TYR A N 1
ATOM 1318 C CA . TYR A 1 169 ? 1.360 -2.147 3.853 1.00 88.38 169 TYR A CA 1
ATOM 1319 C C . TYR A 1 169 ? 1.964 -1.422 5.060 1.00 88.38 169 TYR A C 1
ATOM 1321 O O . TYR A 1 169 ? 1.474 -1.594 6.178 1.00 88.38 169 TYR A O 1
ATOM 1329 N N . ARG A 1 170 ? 3.063 -0.689 4.857 1.00 89.81 170 ARG A N 1
ATOM 1330 C CA . ARG A 1 170 ? 3.773 0.054 5.909 1.00 89.81 170 ARG A CA 1
ATOM 1331 C C . ARG A 1 170 ? 4.290 1.400 5.379 1.00 89.81 170 ARG A C 1
ATOM 1333 O O . ARG A 1 170 ? 5.452 1.445 4.979 1.00 89.81 170 ARG A O 1
ATOM 1340 N N . PRO A 1 171 ? 3.445 2.441 5.273 1.00 83.88 171 PRO A N 1
ATOM 1341 C CA . PRO A 1 171 ? 3.942 3.800 5.108 1.00 83.88 171 PRO A CA 1
ATOM 1342 C C . PRO A 1 171 ? 4.708 4.201 6.372 1.00 83.88 171 PRO A C 1
ATOM 1344 O O . PRO A 1 171 ? 4.383 3.707 7.457 1.00 83.88 171 PRO A O 1
ATOM 1347 N N . ILE A 1 172 ? 5.722 5.046 6.219 1.00 82.81 172 ILE A N 1
ATOM 1348 C CA . ILE A 1 172 ? 6.368 5.697 7.357 1.00 82.81 172 ILE A CA 1
ATOM 1349 C C . ILE A 1 172 ? 5.518 6.923 7.682 1.00 82.81 172 ILE A C 1
ATOM 1351 O O . ILE A 1 172 ? 4.660 6.820 8.555 1.00 82.81 172 ILE A O 1
ATOM 1355 N N . GLU A 1 173 ? 5.592 7.965 6.862 1.00 85.44 173 GLU A N 1
ATOM 1356 C CA . GLU A 1 173 ? 4.817 9.194 7.016 1.00 85.44 173 GLU A CA 1
ATOM 1357 C C . GLU A 1 173 ? 3.777 9.355 5.903 1.00 85.44 173 GLU A C 1
ATOM 1359 O O . GLU A 1 173 ? 4.021 9.110 4.712 1.00 85.44 173 GLU A O 1
ATOM 1364 N N . SER A 1 174 ? 2.570 9.778 6.285 1.00 85.81 174 SER A N 1
ATOM 1365 C CA . SER A 1 174 ? 1.542 10.139 5.309 1.00 85.81 174 SER A CA 1
ATOM 1366 C C . SER A 1 174 ? 0.522 11.147 5.827 1.00 85.81 174 SER A C 1
ATOM 1368 O O . SER A 1 174 ? -0.075 10.926 6.877 1.00 85.81 174 SER A O 1
ATOM 1370 N N . THR A 1 175 ? 0.225 12.226 5.092 1.00 88.62 175 THR A N 1
ATOM 1371 C CA . THR A 1 175 ? -0.870 13.113 5.538 1.00 88.62 175 THR A CA 1
ATOM 1372 C C . THR A 1 175 ? -2.231 12.492 5.214 1.00 88.62 175 THR A C 1
ATOM 1374 O O . THR A 1 175 ? -3.058 12.343 6.105 1.00 88.62 175 THR A O 1
ATOM 1377 N N . GLN A 1 176 ? -2.471 12.001 3.993 1.00 87.88 176 GLN A N 1
ATOM 1378 C CA . GLN A 1 176 ? -3.758 11.386 3.632 1.00 87.88 176 GLN A CA 1
ATOM 1379 C C . GLN A 1 176 ? -3.623 10.041 2.904 1.00 87.88 176 GLN A C 1
ATOM 1381 O O . GLN A 1 176 ? -3.117 9.958 1.787 1.00 87.88 176 GLN A O 1
ATOM 1386 N N . VAL A 1 177 ? -4.190 8.978 3.485 1.00 87.31 177 VAL A N 1
ATOM 1387 C CA . VAL A 1 177 ? -4.308 7.642 2.876 1.00 87.31 177 VAL A CA 1
ATOM 1388 C C . VAL A 1 177 ? -5.776 7.314 2.606 1.00 87.31 177 VAL A C 1
ATOM 1390 O O . VAL A 1 177 ? -6.533 6.968 3.512 1.00 87.31 177 VAL A O 1
ATOM 1393 N N . LEU A 1 178 ? -6.186 7.357 1.338 1.00 89.50 178 LEU A N 1
ATOM 1394 C CA . LEU A 1 178 ? -7.551 7.077 0.890 1.00 89.50 178 LEU A CA 1
ATOM 1395 C C . LEU A 1 178 ? -7.627 5.735 0.145 1.00 89.50 178 LEU A C 1
ATOM 1397 O O . LEU A 1 178 ? -7.114 5.582 -0.963 1.00 89.50 178 LEU A O 1
ATOM 1401 N N . CYS A 1 179 ? -8.315 4.751 0.728 1.00 87.38 179 CYS A N 1
ATOM 1402 C CA . CYS A 1 179 ? -8.461 3.396 0.187 1.00 87.38 179 CYS A CA 1
ATOM 1403 C C . CYS A 1 179 ? -9.931 3.042 -0.095 1.00 87.38 179 CYS A C 1
ATOM 1405 O O . CYS A 1 179 ? -10.713 2.757 0.814 1.00 87.38 179 CYS A O 1
ATOM 1407 N N . GLY A 1 180 ? -10.313 2.965 -1.374 1.00 89.19 180 GLY A N 1
ATOM 1408 C CA . GLY A 1 180 ? -11.678 2.605 -1.787 1.00 89.19 180 GLY A CA 1
ATOM 1409 C C . GLY A 1 180 ? -12.054 1.162 -1.425 1.00 89.19 180 GLY A C 1
ATOM 1410 O O . GLY A 1 180 ? -13.138 0.902 -0.894 1.00 89.19 180 GLY A O 1
ATOM 1411 N N . ARG A 1 181 ? -11.142 0.214 -1.683 1.00 90.56 181 ARG A N 1
ATOM 1412 C CA . ARG A 1 181 ? -11.180 -1.161 -1.157 1.00 90.56 181 ARG A CA 1
ATOM 1413 C C . ARG A 1 181 ? -9.758 -1.652 -0.893 1.00 90.56 181 ARG A C 1
ATOM 1415 O O . ARG A 1 181 ? -8.978 -1.720 -1.841 1.00 90.56 181 ARG A O 1
ATOM 1422 N N . CYS A 1 182 ? -9.452 -2.058 0.334 1.00 87.81 182 CYS A N 1
ATOM 1423 C CA . CYS A 1 182 ? -8.181 -2.693 0.675 1.00 87.81 182 CYS A CA 1
ATOM 1424 C C . CYS A 1 182 ? -8.385 -4.100 1.257 1.00 87.81 182 CYS A C 1
ATOM 1426 O O . CYS A 1 182 ? -9.312 -4.347 2.032 1.00 87.81 182 CYS A O 1
ATOM 1428 N N . LEU A 1 183 ? -7.521 -5.033 0.857 1.00 91.00 183 LEU A N 1
ATOM 1429 C CA . LEU A 1 183 ? -7.384 -6.354 1.470 1.00 91.00 183 LEU A CA 1
ATOM 1430 C C . LEU A 1 183 ? -5.910 -6.550 1.815 1.00 91.00 183 LEU A C 1
ATOM 1432 O O . LEU A 1 183 ? -5.084 -6.637 0.906 1.00 91.00 183 LEU A O 1
ATOM 1436 N N . THR A 1 184 ? -5.563 -6.578 3.101 1.00 90.12 184 THR A N 1
ATOM 1437 C CA . THR A 1 184 ? -4.159 -6.672 3.521 1.00 90.12 184 THR A CA 1
ATOM 1438 C C . THR A 1 184 ? -3.933 -7.689 4.637 1.00 90.12 184 THR A C 1
ATOM 1440 O O . THR A 1 184 ? -4.792 -7.901 5.495 1.00 90.12 184 THR A O 1
ATOM 1443 N N . SER A 1 185 ? -2.772 -8.356 4.650 1.00 89.44 185 SER A N 1
ATOM 1444 C CA . SER A 1 185 ? -2.438 -9.233 5.784 1.00 89.44 185 SER A CA 1
ATOM 1445 C C . SER A 1 185 ? -1.868 -8.421 6.953 1.00 89.44 185 SER A C 1
ATOM 1447 O O . SER A 1 185 ? -2.339 -8.583 8.078 1.00 89.44 185 SER A O 1
ATOM 1449 N N . GLN A 1 186 ? -0.952 -7.483 6.702 1.00 88.38 186 GLN A N 1
ATOM 1450 C CA . GLN A 1 186 ? -0.431 -6.541 7.698 1.00 88.38 186 GLN A CA 1
ATOM 1451 C C . GLN A 1 186 ? -0.553 -5.095 7.202 1.00 88.38 186 GLN A C 1
ATOM 1453 O O . GLN A 1 186 ? 0.091 -4.726 6.222 1.00 88.38 186 GLN A O 1
ATOM 1458 N N . TYR A 1 187 ? -1.312 -4.271 7.921 1.00 88.75 187 TYR A N 1
ATOM 1459 C CA . TYR A 1 187 ? -1.367 -2.816 7.780 1.00 88.75 187 TYR A CA 1
ATOM 1460 C C . TYR A 1 187 ? -0.711 -2.188 9.015 1.00 88.75 187 TYR A C 1
ATOM 1462 O O . TYR A 1 187 ? -1.193 -2.397 10.131 1.00 88.75 187 TYR A O 1
ATOM 1470 N N . ARG A 1 188 ? 0.418 -1.495 8.834 1.00 90.25 188 ARG A N 1
ATOM 1471 C CA . ARG A 1 188 ? 1.180 -0.840 9.909 1.00 90.25 188 ARG A CA 1
ATOM 1472 C C . ARG A 1 188 ? 1.776 0.493 9.430 1.00 90.25 188 ARG A C 1
ATOM 1474 O O . ARG A 1 188 ? 2.944 0.488 9.042 1.00 90.25 188 ARG A O 1
ATOM 1481 N N . PRO A 1 189 ? 0.990 1.581 9.351 1.00 84.69 189 PRO A N 1
ATOM 1482 C CA . PRO A 1 189 ? 1.559 2.917 9.225 1.00 84.69 189 PRO A CA 1
ATOM 1483 C C . PRO A 1 189 ? 2.343 3.247 10.498 1.00 84.69 189 PRO A C 1
ATOM 1485 O O . PRO A 1 189 ? 2.006 2.728 11.567 1.00 84.69 189 PRO A O 1
ATOM 1488 N N . ILE A 1 190 ? 3.379 4.069 10.369 1.00 83.00 190 ILE A N 1
ATOM 1489 C CA . ILE A 1 190 ? 4.031 4.684 11.525 1.00 83.00 190 ILE A CA 1
ATOM 1490 C C . ILE A 1 190 ? 3.203 5.921 11.868 1.00 83.00 190 ILE A C 1
ATOM 1492 O O . ILE A 1 190 ? 2.343 5.820 12.738 1.00 83.00 190 ILE A O 1
ATOM 1496 N N . GLU A 1 191 ? 3.297 6.974 11.063 1.00 85.31 191 GLU A N 1
ATOM 1497 C CA . GLU A 1 191 ? 2.546 8.216 11.232 1.00 85.31 191 GLU A CA 1
ATOM 1498 C C . GLU A 1 191 ? 1.510 8.414 10.119 1.00 85.31 191 GLU A C 1
ATOM 1500 O O . GLU A 1 191 ? 1.748 8.175 8.926 1.00 85.31 191 GLU A O 1
ATOM 1505 N N . SER A 1 192 ? 0.311 8.856 10.505 1.00 85.94 192 SER A N 1
ATOM 1506 C CA . SER A 1 192 ? -0.720 9.233 9.537 1.00 85.94 192 SER A CA 1
ATOM 1507 C C . SER A 1 192 ? -1.699 10.280 10.064 1.00 85.94 192 SER A C 1
ATOM 1509 O O . SER A 1 192 ? -2.355 10.044 11.075 1.00 85.94 192 SER A O 1
ATOM 1511 N N . THR A 1 193 ? -1.889 11.417 9.383 1.00 88.44 193 THR A N 1
ATOM 1512 C CA . THR A 1 193 ? -2.919 12.367 9.856 1.00 88.44 193 THR A CA 1
ATOM 1513 C C . THR A 1 193 ? -4.324 11.864 9.508 1.00 88.44 193 THR A C 1
ATOM 1515 O O . THR A 1 193 ? -5.168 11.764 10.391 1.00 88.44 193 THR A O 1
ATOM 1518 N N . GLN A 1 194 ? -4.591 11.416 8.277 1.00 87.69 194 GLN A N 1
ATOM 1519 C CA . GLN A 1 194 ? -5.912 10.897 7.890 1.00 87.69 194 GLN A CA 1
ATOM 1520 C C . GLN A 1 194 ? -5.854 9.568 7.121 1.00 87.69 194 GLN A C 1
ATOM 1522 O O . GLN A 1 194 ? -5.283 9.472 6.036 1.00 87.69 194 GLN A O 1
ATOM 1527 N N . VAL A 1 195 ? -6.548 8.544 7.628 1.00 87.25 195 VAL A N 1
ATOM 1528 C CA . VAL A 1 195 ? -6.734 7.234 6.979 1.00 87.25 195 VAL A CA 1
ATOM 1529 C C . VAL A 1 195 ? -8.219 7.000 6.690 1.00 87.25 195 VAL A C 1
ATOM 1531 O O . VAL A 1 195 ? -9.013 6.750 7.593 1.00 87.25 195 VAL A O 1
ATOM 1534 N N . LEU A 1 196 ? -8.604 7.032 5.413 1.00 89.25 196 LEU A N 1
ATOM 1535 C CA . LEU A 1 196 ? -9.986 6.929 4.929 1.00 89.25 196 LEU A CA 1
ATOM 1536 C C . LEU A 1 196 ? -10.195 5.629 4.135 1.00 89.25 196 LEU A C 1
ATOM 1538 O O . LEU A 1 196 ? -9.883 5.535 2.948 1.00 89.25 196 LEU A O 1
ATOM 1542 N N . CYS A 1 197 ? -10.761 4.607 4.779 1.00 87.19 197 CYS A N 1
ATOM 1543 C CA . CYS A 1 197 ? -11.023 3.290 4.193 1.00 87.19 197 CYS A CA 1
ATOM 1544 C C . CYS A 1 197 ? -12.519 3.057 3.910 1.00 87.19 197 CYS A C 1
ATOM 1546 O O . CYS A 1 197 ? -13.328 2.861 4.818 1.00 87.19 197 CYS A O 1
ATOM 1548 N N . GLY A 1 198 ? -12.901 2.978 2.632 1.00 89.19 198 GLY A N 1
ATOM 1549 C CA . GLY A 1 198 ? -14.281 2.683 2.220 1.00 89.19 198 GLY A CA 1
ATOM 1550 C C . GLY A 1 198 ? -14.716 1.251 2.562 1.00 89.19 198 GLY A C 1
ATOM 1551 O O . GLY A 1 198 ? -15.812 1.028 3.087 1.00 89.19 198 GLY A O 1
ATOM 1552 N N . ARG A 1 199 ? -13.845 0.270 2.289 1.00 90.56 199 ARG A N 1
ATOM 1553 C CA . ARG A 1 199 ? -13.948 -1.119 2.775 1.00 90.56 199 ARG A CA 1
ATOM 1554 C C . ARG A 1 199 ? -12.552 -1.688 3.022 1.00 90.56 199 ARG A C 1
ATOM 1556 O O . ARG A 1 199 ? -11.773 -1.756 2.073 1.00 90.56 199 ARG A O 1
ATOM 1563 N N . CYS A 1 200 ? -12.272 -2.152 4.233 1.00 88.06 200 CYS A N 1
ATOM 1564 C CA . CYS A 1 200 ? -11.017 -2.819 4.579 1.00 88.06 200 CYS A CA 1
ATOM 1565 C C . CYS A 1 200 ? -11.250 -4.241 5.113 1.00 88.06 200 CYS A C 1
ATOM 1567 O O . CYS A 1 200 ? -12.172 -4.488 5.895 1.00 88.06 200 CYS A O 1
ATOM 1569 N N . LEU A 1 201 ? -10.413 -5.179 4.667 1.00 90.81 201 LEU A N 1
ATOM 1570 C CA . LEU A 1 201 ? -10.283 -6.518 5.240 1.00 90.81 201 LEU A CA 1
ATOM 1571 C C . LEU A 1 201 ? -8.820 -6.727 5.633 1.00 90.81 201 LEU A C 1
ATOM 1573 O O . LEU A 1 201 ? -7.939 -6.661 4.775 1.00 90.81 201 LEU A O 1
ATOM 1577 N N . THR A 1 202 ? -8.569 -6.962 6.920 1.00 90.25 202 THR A N 1
ATOM 1578 C CA . THR A 1 202 ? -7.223 -6.887 7.509 1.00 90.25 202 THR A CA 1
ATOM 1579 C C . THR A 1 202 ? -6.948 -8.073 8.426 1.00 90.25 202 THR A C 1
ATOM 1581 O O . THR A 1 202 ? -7.719 -8.326 9.349 1.00 90.25 202 THR A O 1
ATOM 1584 N N . SER A 1 203 ? -5.827 -8.787 8.277 1.00 89.50 203 SER A N 1
ATOM 1585 C CA . SER A 1 203 ? -5.460 -9.766 9.321 1.00 89.50 203 SER A CA 1
ATOM 1586 C C . SER A 1 203 ? -4.910 -9.048 10.563 1.00 89.50 203 SER A C 1
ATOM 1588 O O . SER A 1 203 ? -5.411 -9.259 11.667 1.00 89.50 203 SER A O 1
ATOM 1590 N N . GLN A 1 204 ? -3.971 -8.114 10.384 1.00 88.69 204 GLN A N 1
ATOM 1591 C CA . GLN A 1 204 ? -3.414 -7.262 11.435 1.00 88.69 204 GLN A CA 1
ATOM 1592 C C . GLN A 1 204 ? -3.457 -5.795 10.993 1.00 88.69 204 GLN A C 1
ATOM 1594 O O . GLN A 1 204 ? -2.867 -5.450 9.972 1.00 88.69 204 GLN A O 1
ATOM 1599 N N . TYR A 1 205 ? -4.104 -4.944 11.784 1.00 88.69 205 TYR A N 1
ATOM 1600 C CA . TYR A 1 205 ? -4.097 -3.487 11.670 1.00 88.69 205 TYR A CA 1
ATOM 1601 C C . TYR A 1 205 ? -3.421 -2.926 12.926 1.00 88.69 205 TYR A C 1
ATOM 1603 O O . TYR A 1 205 ? -3.930 -3.131 14.030 1.00 88.69 205 TYR A O 1
ATOM 1611 N N . ARG A 1 206 ? -2.246 -2.309 12.777 1.00 90.56 206 ARG A N 1
ATOM 1612 C CA . ARG A 1 206 ? -1.452 -1.745 13.881 1.00 90.56 206 ARG A CA 1
ATOM 1613 C C . ARG A 1 206 ? -0.774 -0.433 13.454 1.00 90.56 206 ARG A C 1
ATOM 1615 O O . ARG A 1 206 ? 0.395 -0.493 13.073 1.00 90.56 206 ARG A O 1
ATOM 1622 N N . PRO A 1 207 ? -1.497 0.700 13.406 1.00 85.31 207 PRO A N 1
ATOM 1623 C CA . PRO A 1 207 ? -0.858 2.007 13.314 1.00 85.31 207 PRO A CA 1
ATOM 1624 C C . PRO A 1 207 ? -0.064 2.269 14.597 1.00 85.31 207 PRO A C 1
ATOM 1626 O O . PRO A 1 207 ? -0.423 1.733 15.651 1.00 85.31 207 PRO A O 1
ATOM 1629 N N . ILE A 1 208 ? 0.998 3.060 14.491 1.00 83.62 208 ILE A N 1
ATOM 1630 C CA . ILE A 1 208 ? 1.657 3.636 15.663 1.00 83.62 208 ILE A CA 1
ATOM 1631 C C . ILE A 1 208 ? 0.856 4.886 16.025 1.00 83.62 208 ILE A C 1
ATOM 1633 O O . ILE A 1 208 ? -0.015 4.791 16.886 1.00 83.62 208 ILE A O 1
ATOM 1637 N N . GLU A 1 209 ? 0.981 5.952 15.242 1.00 85.44 209 GLU A N 1
ATOM 1638 C CA . GLU A 1 209 ? 0.261 7.210 15.432 1.00 85.44 209 GLU A CA 1
ATOM 1639 C C . GLU A 1 209 ? -0.763 7.458 14.318 1.00 85.44 209 GLU A C 1
ATOM 1641 O O . GLU A 1 209 ? -0.522 7.241 13.120 1.00 85.44 209 GLU A O 1
ATOM 1646 N N . SER A 1 210 ? -1.953 7.924 14.704 1.00 85.88 210 SER A N 1
ATOM 1647 C CA . SER A 1 210 ? -2.966 8.342 13.734 1.00 85.88 210 SER A CA 1
ATOM 1648 C C . SER A 1 210 ? -3.933 9.393 14.274 1.00 85.88 210 SER A C 1
ATOM 1650 O O . SER A 1 210 ? -4.643 9.126 15.240 1.00 85.88 210 SER A O 1
ATOM 1652 N N . THR A 1 211 ? -4.048 10.574 13.653 1.00 88.25 211 THR A N 1
ATOM 1653 C CA . THR A 1 211 ? -5.029 11.556 14.163 1.00 88.25 211 THR A CA 1
ATOM 1654 C C . THR A 1 211 ? -6.456 11.133 13.797 1.00 88.25 211 THR A C 1
ATOM 1656 O O . THR A 1 211 ? -7.292 10.988 14.681 1.00 88.25 211 THR A O 1
ATOM 1659 N N . GLN A 1 212 ? -6.753 10.801 12.536 1.00 87.19 212 GLN A N 1
ATOM 1660 C CA . GLN A 1 212 ? -8.101 10.382 12.125 1.00 87.19 212 GLN A CA 1
ATOM 1661 C C . GLN A 1 212 ? -8.112 9.083 11.306 1.00 87.19 212 GLN A C 1
ATOM 1663 O O . GLN A 1 212 ? -7.607 9.019 10.186 1.00 87.19 212 GLN A O 1
ATOM 1668 N N . VAL A 1 213 ? -8.788 8.050 11.817 1.00 86.75 213 VAL A N 1
ATOM 1669 C CA . VAL A 1 213 ? -9.024 6.767 11.133 1.00 86.75 213 VAL A CA 1
ATOM 1670 C C . VAL A 1 213 ? -10.517 6.585 10.867 1.00 86.75 213 VAL A C 1
ATOM 1672 O O . VAL A 1 213 ? -11.283 6.228 11.761 1.00 86.75 213 VAL A O 1
ATOM 1675 N N . PHE A 1 214 ? -10.945 6.762 9.617 1.00 89.00 214 PHE A N 1
ATOM 1676 C CA . PHE A 1 214 ? -12.321 6.526 9.178 1.00 89.00 214 PHE A CA 1
ATOM 1677 C C . PHE A 1 214 ? -12.447 5.218 8.383 1.00 89.00 214 PHE A C 1
ATOM 1679 O O . PHE A 1 214 ? -11.827 5.036 7.335 1.00 89.00 214 PHE A O 1
ATOM 1686 N N . CYS A 1 215 ? -13.311 4.309 8.835 1.00 86.56 215 CYS A N 1
ATOM 1687 C CA . CYS A 1 215 ? -13.590 3.022 8.200 1.00 86.56 215 CYS A CA 1
ATOM 1688 C C . CYS A 1 215 ? -15.093 2.838 7.930 1.00 86.56 215 CYS A C 1
ATOM 1690 O O . CYS A 1 215 ? -15.877 2.519 8.827 1.00 86.56 215 CYS A O 1
ATOM 1692 N N . GLY A 1 216 ? -15.511 2.943 6.665 1.00 88.44 216 GLY A N 1
ATOM 1693 C CA . GLY A 1 216 ? -16.910 2.742 6.264 1.00 88.44 216 GLY A CA 1
ATOM 1694 C C . GLY A 1 216 ? -17.413 1.317 6.539 1.00 88.44 216 GLY A C 1
ATOM 1695 O O . GLY A 1 216 ? -18.527 1.124 7.035 1.00 88.44 216 GLY A O 1
ATOM 1696 N N . ARG A 1 217 ? -16.575 0.309 6.254 1.00 89.81 217 ARG A N 1
ATOM 1697 C CA . ARG A 1 217 ? -16.729 -1.084 6.713 1.00 89.81 217 ARG A CA 1
ATOM 1698 C C . ARG A 1 217 ? -15.353 -1.707 6.947 1.00 89.81 217 ARG A C 1
ATOM 1700 O O . ARG A 1 217 ? -14.588 -1.798 5.988 1.00 89.81 217 ARG A O 1
ATOM 1707 N N . CYS A 1 218 ? -15.073 -2.191 8.153 1.00 87.81 218 CYS A N 1
ATOM 1708 C CA . CYS A 1 218 ? -13.851 -2.934 8.466 1.00 87.81 218 CYS A CA 1
ATOM 1709 C C . CYS A 1 218 ? -14.147 -4.358 8.959 1.00 87.81 218 CYS A C 1
ATOM 1711 O O . CYS A 1 218 ? -15.107 -4.596 9.697 1.00 87.81 218 CYS A O 1
ATOM 1713 N N . LEU A 1 219 ? -13.319 -5.309 8.525 1.00 90.50 219 LEU A N 1
ATOM 1714 C CA . LEU A 1 219 ? -13.311 -6.695 8.990 1.00 90.50 219 LEU A CA 1
ATOM 1715 C C . LEU A 1 219 ? -11.863 -7.055 9.331 1.00 90.50 219 LEU A C 1
ATOM 1717 O O . LEU A 1 219 ? -11.039 -7.220 8.430 1.00 90.50 219 LEU A O 1
ATOM 1721 N N . THR A 1 220 ? -11.541 -7.130 10.624 1.00 89.94 220 THR A N 1
ATOM 1722 C CA . THR A 1 220 ? -10.149 -7.165 11.094 1.00 89.94 220 THR A CA 1
ATOM 1723 C C . THR A 1 220 ? -9.913 -8.261 12.133 1.00 89.94 220 THR A C 1
ATOM 1725 O O . THR A 1 220 ? -10.606 -8.313 13.142 1.00 89.94 220 THR A O 1
ATOM 1728 N N . SER A 1 221 ? -8.911 -9.133 11.964 1.00 88.81 221 SER A N 1
ATOM 1729 C CA . SER A 1 221 ? -8.649 -10.149 13.005 1.00 88.81 221 SER A CA 1
ATOM 1730 C C . SER A 1 221 ? -8.015 -9.521 14.258 1.00 88.81 221 SER A C 1
ATOM 1732 O O . SER A 1 221 ? -8.549 -9.688 15.353 1.00 88.81 221 SER A O 1
ATOM 1734 N N . GLN A 1 222 ? -6.956 -8.718 14.109 1.00 88.12 222 GLN A N 1
ATOM 1735 C CA . GLN A 1 222 ? -6.317 -7.968 15.197 1.00 88.12 222 GLN A CA 1
ATOM 1736 C C . GLN A 1 222 ? -6.234 -6.479 14.846 1.00 88.12 222 GLN A C 1
ATOM 1738 O O . GLN A 1 222 ? -5.520 -6.115 13.914 1.00 88.12 222 GLN A O 1
ATOM 1743 N N . TYR A 1 223 ? -6.927 -5.632 15.602 1.00 88.31 223 TYR A N 1
ATOM 1744 C CA . TYR A 1 223 ? -6.850 -4.172 15.547 1.00 88.31 223 TYR A CA 1
ATOM 1745 C C . TYR A 1 223 ? -6.144 -3.689 16.818 1.00 88.31 223 TYR A C 1
ATOM 1747 O O . TYR A 1 223 ? -6.659 -3.906 17.914 1.00 88.31 223 TYR A O 1
ATOM 1755 N N . ARG A 1 224 ? -4.942 -3.122 16.687 1.00 90.50 224 ARG A N 1
ATOM 1756 C CA . ARG A 1 224 ? -4.126 -2.632 17.810 1.00 90.50 224 ARG A CA 1
ATOM 1757 C C . ARG A 1 224 ? -3.391 -1.337 17.431 1.00 90.50 224 ARG A C 1
ATOM 1759 O O . ARG A 1 224 ? -2.223 -1.435 17.053 1.00 90.50 224 ARG A O 1
ATOM 1766 N N . PRO A 1 225 ? -4.063 -0.172 17.418 1.00 85.62 225 PRO A N 1
ATOM 1767 C CA . PRO A 1 225 ? -3.367 1.107 17.366 1.00 85.62 225 PRO A CA 1
ATOM 1768 C C . PRO A 1 225 ? -2.568 1.301 18.656 1.00 85.62 225 PRO A C 1
ATOM 1770 O O . PRO A 1 225 ? -2.961 0.765 19.697 1.00 85.62 225 PRO A O 1
ATOM 1773 N N . ILE A 1 226 ? -1.468 2.042 18.570 1.00 83.75 226 ILE A N 1
ATOM 1774 C CA . ILE A 1 226 ? -0.798 2.573 19.757 1.00 83.75 226 ILE A CA 1
ATOM 1775 C C . ILE A 1 226 ? -1.560 3.841 20.142 1.00 83.75 226 ILE A C 1
ATOM 1777 O O . ILE A 1 226 ? -2.431 3.757 21.003 1.00 83.75 226 ILE A O 1
ATOM 1781 N N . GLU A 1 227 ? -1.406 4.919 19.378 1.00 85.38 227 GLU A N 1
ATOM 1782 C CA . GLU A 1 227 ? -2.088 6.193 19.599 1.00 85.38 227 GLU A CA 1
ATOM 1783 C C . GLU A 1 227 ? -3.111 6.502 18.500 1.00 85.38 227 GLU A C 1
ATOM 1785 O O . GLU A 1 227 ? -2.899 6.281 17.298 1.00 85.38 227 GLU A O 1
ATOM 1790 N N . SER A 1 228 ? -4.266 7.034 18.909 1.00 85.88 228 SER A N 1
ATOM 1791 C CA . SER A 1 228 ? -5.255 7.551 17.963 1.00 85.88 228 SER A CA 1
ATOM 1792 C C . SER A 1 228 ? -6.148 8.642 18.551 1.00 85.88 228 SER A C 1
ATOM 1794 O O . SER A 1 228 ? -6.771 8.426 19.586 1.00 85.88 228 SER A O 1
ATOM 1796 N N . THR A 1 229 ? -6.299 9.800 17.895 1.00 88.12 229 THR A N 1
ATOM 1797 C CA . THR A 1 229 ? -7.247 10.806 18.419 1.00 88.12 229 THR A CA 1
ATOM 1798 C C . THR A 1 229 ? -8.686 10.459 18.028 1.00 88.12 229 THR A C 1
ATOM 1800 O O . THR A 1 229 ? -9.543 10.360 18.897 1.00 88.12 229 THR A O 1
ATOM 1803 N N . GLN A 1 230 ? -8.985 10.149 16.762 1.00 86.75 230 GLN A N 1
ATOM 1804 C CA . GLN A 1 230 ? -10.349 9.806 16.331 1.00 86.75 230 GLN A CA 1
ATOM 1805 C C . GLN A 1 230 ? -10.421 8.531 15.478 1.00 86.75 230 GLN A C 1
ATOM 1807 O O . GLN A 1 230 ? -9.923 8.475 14.355 1.00 86.75 230 GLN A O 1
ATOM 1812 N N . VAL A 1 231 ? -11.141 7.516 15.967 1.00 86.50 231 VAL A N 1
ATOM 1813 C CA . VAL A 1 231 ? -11.441 6.262 15.253 1.00 86.50 231 VAL A CA 1
ATOM 1814 C C . VAL A 1 231 ? -12.940 6.177 14.951 1.00 86.50 231 VAL A C 1
ATOM 1816 O O . VAL A 1 231 ? -13.755 5.888 15.825 1.00 86.50 231 VAL A O 1
ATOM 1819 N N . LEU A 1 232 ? -13.311 6.383 13.688 1.00 88.19 232 LEU A N 1
ATOM 1820 C CA . LEU A 1 232 ? -14.687 6.420 13.185 1.00 88.19 232 LEU A CA 1
ATOM 1821 C C . LEU A 1 232 ? -15.005 5.174 12.343 1.00 88.19 232 LEU A C 1
ATOM 1823 O O . LEU A 1 232 ? -14.591 5.068 11.190 1.00 88.19 232 LEU A O 1
ATOM 1827 N N . CYS A 1 233 ? -15.783 4.228 12.872 1.00 86.69 233 CYS A N 1
ATOM 1828 C CA . CYS A 1 233 ? -16.176 3.002 12.164 1.00 86.69 233 CYS A CA 1
ATOM 1829 C C . CYS A 1 233 ? -17.688 2.934 11.889 1.00 86.69 233 CYS A C 1
ATOM 1831 O O . CYS A 1 233 ? -18.503 2.765 12.797 1.00 86.69 233 CYS A O 1
ATOM 1833 N N . GLY A 1 234 ? -18.085 2.953 10.613 1.00 88.00 234 GLY A N 1
ATOM 1834 C CA . GLY A 1 234 ? -19.489 2.801 10.208 1.00 88.00 234 GLY A CA 1
ATOM 1835 C C . GLY A 1 234 ? -20.044 1.399 10.494 1.00 88.00 234 GLY A C 1
ATOM 1836 O O . GLY A 1 234 ? -21.161 1.249 10.997 1.00 88.00 234 GLY A O 1
ATOM 1837 N N . ARG A 1 235 ? -19.250 0.360 10.198 1.00 89.12 235 ARG A N 1
ATOM 1838 C CA . ARG A 1 235 ? -19.467 -1.030 10.638 1.00 89.12 235 ARG A CA 1
ATOM 1839 C C . ARG A 1 235 ? -18.121 -1.714 10.865 1.00 89.12 235 ARG A C 1
ATOM 1841 O O . ARG A 1 235 ? -17.331 -1.777 9.924 1.00 89.12 235 ARG A O 1
ATOM 1848 N N . CYS A 1 236 ? -17.897 -2.272 12.047 1.00 87.25 236 CYS A N 1
ATOM 1849 C CA . CYS A 1 236 ? -16.696 -3.036 12.379 1.00 87.25 236 CYS A CA 1
ATOM 1850 C C . CYS A 1 236 ? -17.034 -4.469 12.819 1.00 87.25 236 CYS A C 1
ATOM 1852 O O . CYS A 1 236 ? -17.974 -4.693 13.583 1.00 87.25 236 CYS A O 1
ATOM 1854 N N . LEU A 1 237 ? -16.266 -5.440 12.320 1.00 89.81 237 LEU A N 1
ATOM 1855 C CA . LEU A 1 237 ? -16.249 -6.820 12.807 1.00 89.81 237 LEU A CA 1
ATOM 1856 C C . LEU A 1 237 ? -14.804 -7.180 13.152 1.00 89.81 237 LEU A C 1
ATOM 1858 O O . LEU A 1 237 ? -13.960 -7.243 12.254 1.00 89.81 237 LEU A O 1
ATOM 1862 N N . THR A 1 238 ? -14.518 -7.392 14.438 1.00 89.56 238 THR A N 1
ATOM 1863 C CA . THR A 1 238 ? -13.136 -7.465 14.935 1.00 89.56 238 THR A CA 1
ATOM 1864 C C . THR A 1 238 ? -12.925 -8.622 15.911 1.00 89.56 238 THR A C 1
ATOM 1866 O O . THR A 1 238 ? -13.634 -8.718 16.906 1.00 89.56 238 THR A O 1
ATOM 1869 N N . SER A 1 239 ? -11.931 -9.497 15.706 1.00 87.94 239 SER A N 1
ATOM 1870 C CA . SER A 1 239 ? -11.729 -10.603 16.670 1.00 87.94 239 SER A CA 1
ATOM 1871 C C . SER A 1 239 ? -11.016 -10.148 17.957 1.00 87.94 239 SER A C 1
ATOM 1873 O O . SER A 1 239 ? -11.424 -10.503 19.065 1.00 87.94 239 SER A O 1
ATOM 1875 N N . GLN A 1 240 ? -9.999 -9.291 17.824 1.00 87.00 240 GLN A N 1
ATOM 1876 C CA . GLN A 1 240 ? -9.307 -8.628 18.930 1.00 87.00 240 GLN A CA 1
ATOM 1877 C C . GLN A 1 240 ? -9.138 -7.139 18.616 1.00 87.00 240 GLN A C 1
ATOM 1879 O O . GLN A 1 240 ? -8.407 -6.791 17.691 1.00 87.00 240 GLN A O 1
ATOM 1884 N N . TYR A 1 241 ? -9.780 -6.275 19.395 1.00 87.25 241 TYR A N 1
ATOM 1885 C CA . TYR A 1 241 ? -9.610 -4.825 19.386 1.00 87.25 241 TYR A CA 1
ATOM 1886 C C . TYR A 1 241 ? -8.865 -4.437 20.667 1.00 87.25 241 TYR A C 1
ATOM 1888 O O . TYR A 1 241 ? -9.379 -4.683 21.757 1.00 87.25 241 TYR A O 1
ATOM 1896 N N . ARG A 1 242 ? -7.638 -3.919 20.558 1.00 89.50 242 ARG A N 1
ATOM 1897 C CA . ARG A 1 242 ? -6.809 -3.499 21.700 1.00 89.50 242 ARG A CA 1
ATOM 1898 C C . ARG A 1 242 ? -6.036 -2.209 21.380 1.00 89.50 242 ARG A C 1
ATOM 1900 O O . ARG A 1 242 ? -4.879 -2.324 20.974 1.00 89.50 242 ARG A O 1
ATOM 1907 N N . PRO A 1 243 ? -6.662 -1.021 21.445 1.00 84.94 243 PRO A N 1
ATOM 1908 C CA . PRO A 1 243 ? -5.921 0.232 21.421 1.00 84.94 243 PRO A CA 1
ATOM 1909 C C . PRO A 1 243 ? -5.098 0.354 22.705 1.00 84.94 243 PRO A C 1
ATOM 1911 O O . PRO A 1 243 ? -5.507 -0.184 23.740 1.00 84.94 243 PRO A O 1
ATOM 1914 N N . ILE A 1 244 ? -3.961 1.038 22.624 1.00 82.94 244 ILE A N 1
ATOM 1915 C CA . ILE A 1 244 ? -3.269 1.521 23.819 1.00 82.94 244 ILE A CA 1
ATOM 1916 C C . ILE A 1 244 ? -3.988 2.804 24.233 1.00 82.94 244 ILE A C 1
ATOM 1918 O O . ILE A 1 244 ? -4.847 2.734 25.107 1.00 82.94 244 ILE A O 1
ATOM 1922 N N . GLU A 1 245 ? -3.815 3.889 23.485 1.00 84.81 245 GLU A N 1
ATOM 1923 C CA . GLU A 1 245 ? -4.465 5.177 23.729 1.00 84.81 245 GLU A CA 1
ATOM 1924 C C . GLU A 1 245 ? -5.480 5.531 22.633 1.00 84.81 245 GLU A C 1
ATOM 1926 O O . GLU A 1 245 ? -5.265 5.332 21.428 1.00 84.81 245 GLU A O 1
ATOM 1931 N N . SER A 1 246 ? -6.631 6.069 23.046 1.00 84.69 246 SER A N 1
ATOM 1932 C CA . SER A 1 246 ? -7.622 6.595 22.104 1.00 84.69 246 SER A CA 1
ATOM 1933 C C . SER A 1 246 ? -8.503 7.700 22.689 1.00 84.69 246 SER A C 1
ATOM 1935 O O . SER A 1 246 ? -9.239 7.452 23.640 1.00 84.69 246 SER A O 1
ATOM 1937 N N . THR A 1 247 ? -8.510 8.912 22.120 1.00 87.56 247 THR A N 1
ATOM 1938 C CA . THR A 1 247 ? -9.385 9.967 22.678 1.00 87.56 247 THR A CA 1
ATOM 1939 C C . THR A 1 247 ? -10.849 9.754 22.277 1.00 87.56 247 THR A C 1
ATOM 1941 O O . THR A 1 247 ? -11.719 9.738 23.141 1.00 87.56 247 THR A O 1
ATOM 1944 N N . GLN A 1 248 ? -11.162 9.471 21.008 1.00 85.94 248 GLN A N 1
ATOM 1945 C CA . GLN A 1 248 ? -12.541 9.216 20.565 1.00 85.94 248 GLN A CA 1
ATOM 1946 C C . GLN A 1 248 ? -12.676 7.973 19.671 1.00 85.94 248 GLN A C 1
ATOM 1948 O O . GLN A 1 248 ? -12.200 7.936 18.538 1.00 85.94 248 GLN A O 1
ATOM 1953 N N . VAL A 1 249 ? -13.423 6.968 20.139 1.00 85.38 249 VAL A N 1
ATOM 1954 C CA . VAL A 1 249 ? -13.797 5.761 19.382 1.00 85.38 249 VAL A CA 1
ATOM 1955 C C . VAL A 1 249 ? -15.301 5.773 19.101 1.00 85.38 249 VAL A C 1
ATOM 1957 O O . VAL A 1 249 ? -16.118 5.484 19.971 1.00 85.38 249 VAL A O 1
ATOM 1960 N N . LEU A 1 250 ? -15.681 6.067 17.859 1.00 87.19 250 LEU A N 1
ATOM 1961 C CA . LEU A 1 250 ? -17.064 6.211 17.396 1.00 87.19 250 LEU A CA 1
ATOM 1962 C C . LEU A 1 250 ? -17.436 5.072 16.437 1.00 87.19 250 LEU A C 1
ATOM 1964 O O . LEU A 1 250 ? -16.957 4.997 15.307 1.00 87.19 250 LEU A O 1
ATOM 1968 N N . CYS A 1 251 ? -18.314 4.168 16.873 1.00 85.81 251 CYS A N 1
ATOM 1969 C CA . CYS A 1 251 ? -18.636 2.928 16.163 1.00 85.81 251 CYS A CA 1
ATOM 1970 C C . CYS A 1 251 ? -20.150 2.752 15.954 1.00 85.81 251 CYS A C 1
ATOM 1972 O O . CYS A 1 251 ? -20.889 2.367 16.861 1.00 85.81 251 CYS A O 1
ATOM 1974 N N . GLY A 1 252 ? -20.629 2.959 14.722 1.00 86.25 252 GLY A N 1
ATOM 1975 C CA . GLY A 1 252 ? -22.059 2.889 14.386 1.00 86.25 252 GLY A CA 1
ATOM 1976 C C . GLY A 1 252 ? -22.677 1.496 14.574 1.00 86.25 252 GLY A C 1
ATOM 1977 O O . GLY A 1 252 ? -23.808 1.370 15.049 1.00 86.25 252 GLY A O 1
ATOM 1978 N N . ARG A 1 253 ? -21.928 0.438 14.234 1.00 87.94 253 ARG A N 1
ATOM 1979 C CA . ARG A 1 253 ? -22.215 -0.960 14.607 1.00 87.94 253 ARG A CA 1
ATOM 1980 C C . ARG A 1 253 ? -20.904 -1.718 14.805 1.00 87.94 253 ARG A C 1
ATOM 1982 O O . ARG A 1 253 ? -20.138 -1.802 13.845 1.00 87.94 253 ARG A O 1
ATOM 1989 N N . CYS A 1 254 ? -20.685 -2.314 15.975 1.00 85.38 254 CYS A N 1
ATOM 1990 C CA . CYS A 1 254 ? -19.561 -3.221 16.216 1.00 85.38 254 CYS A CA 1
ATOM 1991 C C . CYS A 1 254 ? -20.025 -4.648 16.541 1.00 85.38 254 CYS A C 1
ATOM 1993 O O . CYS A 1 254 ? -21.052 -4.852 17.193 1.00 85.38 254 CYS A O 1
ATOM 1995 N N . LEU A 1 255 ? -19.250 -5.630 16.083 1.00 88.25 255 LEU A N 1
ATOM 1996 C CA . LEU A 1 255 ? -19.292 -7.008 16.564 1.00 88.25 255 LEU A CA 1
ATOM 1997 C C . LEU A 1 255 ? -17.860 -7.436 16.884 1.00 88.25 255 LEU A C 1
ATOM 1999 O O . LEU A 1 255 ? -17.020 -7.494 15.983 1.00 88.25 255 LEU A O 1
ATOM 2003 N N . THR A 1 256 ? -17.576 -7.705 18.158 1.00 87.69 256 THR A N 1
ATOM 2004 C CA . THR A 1 256 ? -16.198 -7.862 18.640 1.00 87.69 256 THR A CA 1
ATOM 2005 C C . THR A 1 256 ? -16.064 -9.056 19.580 1.00 87.69 256 THR A C 1
ATOM 2007 O O . THR A 1 256 ? -16.724 -9.092 20.611 1.00 87.69 256 THR A O 1
ATOM 2010 N N . SER A 1 257 ? -15.195 -10.039 19.317 1.00 86.38 257 SER A N 1
ATOM 2011 C CA . SER A 1 257 ? -15.017 -11.112 20.317 1.00 86.38 257 SER A CA 1
ATOM 2012 C C . SER A 1 257 ? -14.251 -10.621 21.550 1.00 86.38 257 SER A C 1
ATOM 2014 O O . SER A 1 257 ? -14.724 -10.841 22.661 1.00 86.38 257 SER A O 1
ATOM 2016 N N . GLN A 1 258 ? -13.134 -9.903 21.392 1.00 85.31 258 GLN A N 1
ATOM 2017 C CA . GLN A 1 258 ? -12.380 -9.323 22.513 1.00 85.31 258 GLN A CA 1
ATOM 2018 C C . GLN A 1 258 ? -12.091 -7.834 22.288 1.00 85.31 258 GLN A C 1
ATOM 2020 O O . GLN A 1 258 ? -11.382 -7.488 21.346 1.00 85.31 258 GLN A O 1
ATOM 2025 N N . TYR A 1 259 ? -12.597 -6.967 23.163 1.00 85.19 259 TYR A N 1
ATOM 2026 C CA . TYR A 1 259 ? -12.344 -5.522 23.192 1.00 85.19 259 TYR A CA 1
ATOM 2027 C C . TYR A 1 259 ? -11.563 -5.194 24.472 1.00 85.19 259 TYR A C 1
ATOM 2029 O O . TYR A 1 259 ? -12.074 -5.430 25.558 1.00 85.19 259 TYR A O 1
ATOM 2037 N N . ARG A 1 260 ? -10.318 -4.721 24.387 1.00 87.25 260 ARG A N 1
ATOM 2038 C CA . ARG A 1 260 ? -9.485 -4.373 25.552 1.00 87.25 260 ARG A CA 1
ATOM 2039 C C . ARG A 1 260 ? -8.684 -3.090 25.296 1.00 87.25 260 ARG A C 1
ATOM 2041 O O . ARG A 1 260 ? -7.539 -3.209 24.860 1.00 87.25 260 ARG A O 1
ATOM 2048 N N . PRO A 1 261 ? -9.275 -1.896 25.465 1.00 84.25 261 PRO A N 1
ATOM 2049 C CA . PRO A 1 261 ? -8.501 -0.665 25.493 1.00 84.25 261 PRO A CA 1
ATOM 2050 C C . PRO A 1 261 ? -7.636 -0.637 26.753 1.00 84.25 261 PRO A C 1
ATOM 2052 O O . PRO A 1 261 ? -8.035 -1.196 27.781 1.00 84.25 261 PRO A O 1
ATOM 2055 N N . ILE A 1 262 ? -6.471 -0.001 26.661 1.00 80.94 262 ILE A N 1
ATOM 2056 C CA . ILE A 1 262 ? -5.736 0.423 27.850 1.00 80.94 262 ILE A CA 1
ATOM 2057 C C . ILE A 1 262 ? -6.389 1.722 28.318 1.00 80.94 262 ILE A C 1
ATOM 2059 O O . ILE A 1 262 ? -7.185 1.664 29.246 1.00 80.94 262 ILE A O 1
ATOM 2063 N N . GLU A 1 263 ? -6.237 2.811 27.570 1.00 83.38 263 GLU A N 1
ATOM 2064 C CA . GLU A 1 263 ? -6.831 4.115 27.867 1.00 83.38 263 GLU A CA 1
ATOM 2065 C C . GLU A 1 263 ? -7.822 4.563 26.783 1.00 83.38 263 GLU A C 1
ATOM 2067 O O . GLU A 1 263 ? -7.610 4.400 25.573 1.00 83.38 263 GLU A O 1
ATOM 2072 N N . SER A 1 264 ? -8.947 5.146 27.212 1.00 82.19 264 SER A N 1
ATOM 2073 C CA . SER A 1 264 ? -9.894 5.772 26.285 1.00 82.19 264 SER A CA 1
ATOM 2074 C C . SER A 1 264 ? -10.748 6.879 26.909 1.00 82.19 264 SER A C 1
ATOM 2076 O O . SER A 1 264 ? -11.456 6.636 27.885 1.00 82.19 264 SER A O 1
ATOM 2078 N N . THR A 1 265 ? -10.747 8.093 26.343 1.00 86.19 265 THR A N 1
ATOM 2079 C CA . THR A 1 265 ? -11.536 9.194 26.937 1.00 86.19 265 THR A CA 1
ATOM 2080 C C . THR A 1 265 ? -13.002 9.177 26.498 1.00 86.19 265 THR A C 1
ATOM 2082 O O . THR A 1 265 ? -13.878 9.418 27.322 1.00 86.19 265 THR A O 1
ATOM 2085 N N . GLN A 1 266 ? -13.330 8.820 25.251 1.00 83.50 266 GLN A N 1
ATOM 2086 C CA . GLN A 1 266 ? -14.721 8.640 24.811 1.00 83.50 266 GLN A CA 1
ATOM 2087 C C . GLN A 1 266 ? -14.903 7.456 23.852 1.00 83.50 266 GLN A C 1
ATOM 2089 O O . GLN A 1 266 ? -14.330 7.397 22.766 1.00 83.50 266 GLN A O 1
ATOM 2094 N N . VAL A 1 267 ? -15.789 6.532 24.221 1.00 83.56 267 VAL A N 1
ATOM 2095 C CA . VAL A 1 267 ? -16.152 5.335 23.456 1.00 83.56 267 VAL A CA 1
ATOM 2096 C C . VAL A 1 267 ? -17.665 5.316 23.234 1.00 83.56 267 VAL A C 1
ATOM 2098 O O . VAL A 1 267 ? -18.452 5.170 24.168 1.00 83.56 267 VAL A O 1
ATOM 2101 N N . LEU A 1 268 ? -18.081 5.461 21.978 1.00 85.25 268 LEU A N 1
ATOM 2102 C CA . LEU A 1 268 ? -19.464 5.697 21.561 1.00 85.25 268 LEU A CA 1
ATOM 2103 C C . LEU A 1 268 ? -19.929 4.615 20.575 1.00 85.25 268 LEU A C 1
ATOM 2105 O O . LEU A 1 268 ? -19.572 4.618 19.393 1.00 85.25 268 LEU A O 1
ATOM 2109 N N . PHE A 1 269 ? -20.764 3.688 21.053 1.00 84.69 269 PHE A N 1
ATOM 2110 C CA . PHE A 1 269 ? -21.298 2.572 20.266 1.00 84.69 269 PHE A CA 1
ATOM 2111 C C . PHE A 1 269 ? -22.777 2.762 19.922 1.00 84.69 269 PHE A C 1
ATOM 2113 O O . PHE A 1 269 ? -23.642 2.681 20.790 1.00 84.69 269 PHE A O 1
ATOM 2120 N N . GLY A 1 270 ? -23.109 2.896 18.634 1.00 84.50 270 GLY A N 1
ATOM 2121 C CA . GLY A 1 270 ? -24.506 2.950 18.181 1.00 84.50 270 GLY A CA 1
ATOM 2122 C C . GLY A 1 270 ? -25.253 1.627 18.404 1.00 84.50 270 GLY A C 1
ATOM 2123 O O . GLY A 1 270 ? -26.403 1.615 18.845 1.00 84.50 270 GLY A O 1
ATOM 2124 N N . ARG A 1 271 ? -24.586 0.499 18.124 1.00 85.38 271 ARG A N 1
ATOM 2125 C CA . ARG A 1 271 ? -24.982 -0.866 18.521 1.00 85.38 271 ARG A CA 1
ATOM 2126 C C . ARG A 1 271 ? -23.719 -1.701 18.724 1.00 85.38 271 ARG A C 1
ATOM 2128 O O . ARG A 1 271 ? -22.894 -1.738 17.809 1.00 85.38 271 ARG A O 1
ATOM 2135 N N . CYS A 1 272 ? -23.590 -2.392 19.852 1.00 81.88 272 CYS A N 1
ATOM 2136 C CA . CYS A 1 272 ? -22.467 -3.289 20.125 1.00 81.88 272 CYS A CA 1
ATOM 2137 C C . CYS A 1 272 ? -22.926 -4.718 20.442 1.00 81.88 272 CYS A C 1
ATOM 2139 O O . CYS A 1 272 ? -23.969 -4.932 21.061 1.00 81.88 272 CYS A O 1
ATOM 2141 N N . LEU A 1 273 ? -22.136 -5.692 19.985 1.00 84.50 273 LEU A N 1
ATOM 2142 C CA . LEU A 1 273 ? -22.268 -7.103 20.336 1.00 84.50 273 LEU A CA 1
ATOM 2143 C C . LEU A 1 273 ? -20.866 -7.654 20.629 1.00 84.50 273 LEU A C 1
ATOM 2145 O O . LEU A 1 273 ? -20.078 -7.863 19.703 1.00 84.50 273 LEU A O 1
ATOM 2149 N N . THR A 1 274 ? -20.539 -7.838 21.911 1.00 83.44 274 THR A N 1
ATOM 2150 C CA . THR A 1 274 ? -19.160 -8.056 22.370 1.00 83.44 274 THR A CA 1
ATOM 2151 C C . THR A 1 274 ? -19.033 -9.263 23.303 1.00 83.44 274 THR A C 1
ATOM 2153 O O . THR A 1 274 ? -19.700 -9.318 24.330 1.00 83.44 274 THR A O 1
ATOM 2156 N N . SER A 1 275 ? -18.169 -10.244 23.006 1.00 82.69 275 SER A N 1
ATOM 2157 C CA . SER A 1 275 ? -18.102 -11.453 23.861 1.00 82.69 275 SER A CA 1
ATOM 2158 C C . SER A 1 275 ? -17.322 -11.232 25.168 1.00 82.69 275 SER A C 1
ATOM 2160 O O . SER A 1 275 ? -17.728 -11.700 26.233 1.00 82.69 275 SER A O 1
ATOM 2162 N N . GLN A 1 276 ? -16.231 -10.463 25.090 1.00 82.44 276 GLN A N 1
ATOM 2163 C CA . GLN A 1 276 ? -15.413 -9.997 26.208 1.00 82.44 276 GLN A CA 1
ATOM 2164 C C . GLN A 1 276 ? -15.014 -8.538 25.957 1.00 82.44 276 GLN A C 1
ATOM 2166 O O . GLN A 1 276 ? -14.366 -8.249 24.952 1.00 82.44 276 GLN A O 1
ATOM 2171 N N . TYR A 1 277 ? -15.355 -7.626 26.861 1.00 82.75 277 TYR A N 1
ATOM 2172 C CA . TYR A 1 277 ? -14.906 -6.227 26.844 1.00 82.75 277 TYR A CA 1
ATOM 2173 C C . TYR A 1 277 ? -14.164 -5.975 28.157 1.00 82.75 277 TYR A C 1
ATOM 2175 O O . TYR A 1 277 ? -14.751 -6.168 29.203 1.00 82.75 277 TYR A O 1
ATOM 2183 N N . ARG A 1 278 ? -12.888 -5.596 28.168 1.00 84.44 278 ARG A N 1
ATOM 2184 C CA . ARG A 1 278 ? -12.120 -5.431 29.410 1.00 84.44 278 ARG A CA 1
ATOM 2185 C C . ARG A 1 278 ? -11.227 -4.183 29.328 1.00 84.44 278 ARG A C 1
ATOM 2187 O O .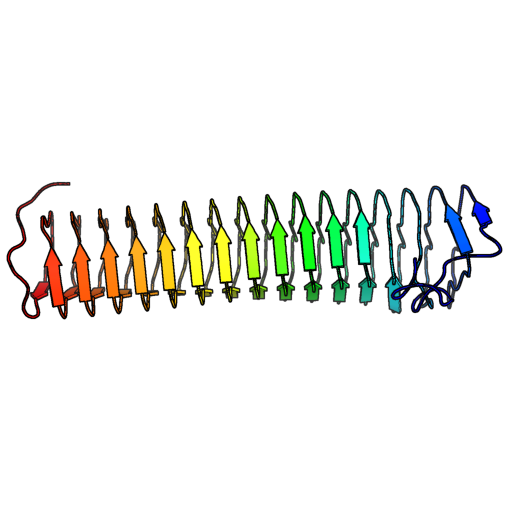 ARG A 1 278 ? -10.107 -4.307 28.830 1.00 84.44 278 ARG A O 1
ATOM 2194 N N . PRO A 1 279 ? -11.743 -2.982 29.664 1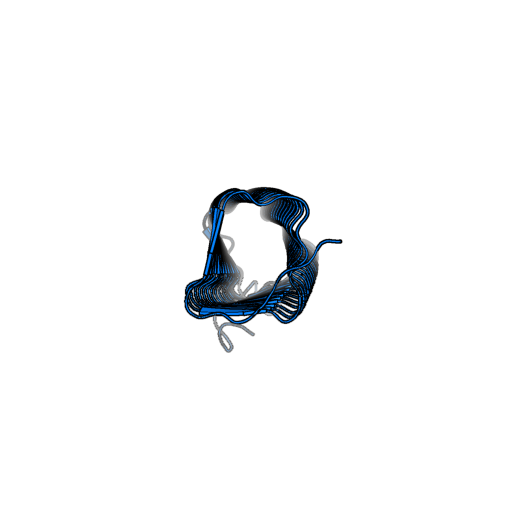.00 81.50 279 PRO A N 1
ATOM 2195 C CA . PRO A 1 279 ? -10.931 -1.771 29.687 1.00 81.50 279 PRO A CA 1
ATOM 2196 C C . PRO A 1 279 ? -10.020 -1.777 30.913 1.00 81.50 279 PRO A C 1
ATOM 2198 O O . PRO A 1 279 ? -10.397 -2.322 31.954 1.00 81.50 279 PRO A O 1
ATOM 2201 N N . ILE A 1 280 ? -8.848 -1.157 30.789 1.00 78.00 280 ILE A N 1
ATOM 2202 C CA . ILE A 1 280 ? -8.071 -0.750 31.961 1.00 78.00 280 ILE A CA 1
ATOM 2203 C C . ILE A 1 280 ? -8.669 0.564 32.462 1.00 78.00 280 ILE A C 1
ATOM 2205 O O . ILE A 1 280 ? -9.343 0.543 33.484 1.00 78.00 280 ILE A O 1
ATOM 2209 N N . GLU A 1 281 ? -8.589 1.629 31.668 1.00 78.56 281 GLU A N 1
ATOM 2210 C CA . GLU A 1 281 ? -9.132 2.951 31.977 1.00 78.56 281 GLU A CA 1
ATOM 2211 C C . GLU A 1 281 ? -10.079 3.454 30.880 1.00 78.56 281 GLU A C 1
ATOM 2213 O O . GLU A 1 281 ? -9.829 3.354 29.671 1.00 78.56 281 GLU A O 1
ATOM 2218 N N . SER A 1 282 ? -11.214 4.013 31.302 1.00 77.19 282 SER A N 1
ATOM 2219 C CA . SER A 1 282 ? -12.118 4.722 30.393 1.00 77.19 282 SER A CA 1
ATOM 2220 C C . SER A 1 282 ? -12.969 5.763 31.112 1.00 77.19 282 SER A C 1
ATOM 2222 O O . SER A 1 282 ? -13.647 5.441 32.083 1.00 77.19 282 SER A O 1
ATOM 2224 N N . THR A 1 283 ? -12.993 7.012 30.644 1.00 81.50 283 THR A N 1
ATOM 2225 C CA . THR A 1 283 ? -13.877 8.013 31.267 1.00 81.50 283 THR A CA 1
ATOM 2226 C C . THR A 1 283 ? -15.285 7.913 30.676 1.00 81.50 283 THR A C 1
ATOM 2228 O O . THR A 1 283 ? -16.224 7.508 31.356 1.00 81.50 283 THR A O 1
ATOM 2231 N N . GLN A 1 284 ? -15.421 8.244 29.393 1.00 79.75 284 GLN A N 1
ATOM 2232 C CA . GLN A 1 284 ? -16.619 8.178 28.550 1.00 79.75 284 GLN A CA 1
ATOM 2233 C C . GLN A 1 284 ? -16.949 6.805 27.935 1.00 79.75 284 GLN A C 1
ATOM 2235 O O . GLN A 1 284 ? -16.331 6.470 26.928 1.00 79.75 284 GLN A O 1
ATOM 2240 N N . VAL A 1 285 ? -17.951 6.041 28.390 1.00 79.69 285 VAL A N 1
ATOM 2241 C CA . VAL A 1 285 ? -18.477 4.882 27.623 1.00 79.69 285 VAL A CA 1
ATOM 2242 C C . VAL A 1 285 ? -19.994 4.977 27.435 1.00 79.69 285 VAL A C 1
ATOM 2244 O O . VAL A 1 285 ? -20.759 4.788 28.375 1.00 79.69 285 VAL A O 1
ATOM 2247 N N . LEU A 1 286 ? -20.468 5.201 26.204 1.00 81.69 286 LEU A N 1
ATOM 2248 C CA . LEU A 1 286 ? -21.902 5.306 25.898 1.00 81.69 286 LEU A CA 1
ATOM 2249 C C . LEU A 1 286 ? -22.323 4.330 24.789 1.00 81.69 286 LEU A C 1
ATOM 2251 O O . LEU A 1 286 ? -21.835 4.373 23.658 1.00 81.69 286 LEU A O 1
ATOM 2255 N N . CYS A 1 287 ? -23.265 3.443 25.116 1.00 77.81 287 CYS A N 1
ATOM 2256 C CA . CYS A 1 287 ? -23.742 2.369 24.246 1.00 77.81 287 CYS A CA 1
ATOM 2257 C C . CYS A 1 287 ? -25.251 2.492 23.984 1.00 77.81 287 CYS A C 1
ATOM 2259 O O . CYS A 1 287 ? -26.066 2.323 24.887 1.00 77.81 287 CYS A O 1
ATOM 2261 N N . GLY A 1 288 ? -25.640 2.728 22.728 1.00 80.38 288 GLY A N 1
ATOM 2262 C CA . GLY A 1 288 ? -27.035 2.911 22.317 1.00 80.38 288 GLY A CA 1
ATOM 2263 C C . GLY A 1 288 ? -27.867 1.623 22.243 1.00 80.38 288 GLY A C 1
ATOM 2264 O O . GLY A 1 288 ? -29.077 1.687 22.457 1.00 80.38 288 GLY A O 1
ATOM 2265 N N . ARG A 1 289 ? -27.251 0.463 21.943 1.00 80.75 289 ARG A N 1
ATOM 2266 C CA . ARG A 1 289 ? -27.860 -0.877 22.112 1.00 80.75 289 ARG A CA 1
ATOM 2267 C C . ARG A 1 289 ? -26.847 -1.947 22.513 1.00 80.75 289 ARG A C 1
ATOM 2269 O O . ARG A 1 289 ? -25.803 -2.084 21.876 1.00 80.75 289 ARG A O 1
ATOM 2276 N N . CYS A 1 290 ? -27.235 -2.668 23.561 1.00 75.94 290 CYS A N 1
ATOM 2277 C CA . CYS A 1 290 ? -26.422 -3.447 24.492 1.00 75.94 290 CYS A CA 1
ATOM 2278 C C . CYS A 1 290 ? -26.357 -4.982 24.412 1.00 75.94 290 CYS A C 1
ATOM 2280 O O . CYS A 1 290 ? -27.264 -5.603 24.965 1.00 75.94 290 CYS A O 1
ATOM 2282 N N . LEU A 1 291 ? -25.328 -5.630 23.858 1.00 78.81 291 LEU A N 1
ATOM 2283 C CA . LEU A 1 291 ? -25.140 -7.077 24.079 1.00 78.81 291 LEU A CA 1
ATOM 2284 C C . LEU A 1 291 ? -23.688 -7.423 24.407 1.00 78.81 291 LEU A C 1
ATOM 2286 O O . LEU A 1 291 ? -22.850 -7.513 23.515 1.00 78.81 291 LEU A O 1
ATOM 2290 N N . THR A 1 292 ? -23.411 -7.677 25.686 1.00 78.81 292 THR A N 1
ATOM 2291 C CA . THR A 1 292 ? -22.090 -8.105 26.155 1.00 78.81 292 THR A CA 1
ATOM 2292 C C . THR A 1 292 ? -22.223 -9.298 27.097 1.00 78.81 292 THR A C 1
ATOM 2294 O O . THR A 1 292 ? -22.956 -9.213 28.077 1.00 78.81 292 THR A O 1
ATOM 2297 N N . SER A 1 293 ? -21.527 -10.407 26.820 1.00 78.12 293 SER A N 1
ATOM 2298 C CA . SER A 1 293 ? -21.568 -11.610 27.678 1.00 78.12 293 SER A CA 1
ATOM 2299 C C . SER A 1 293 ? -20.581 -11.572 28.849 1.00 78.12 293 SER A C 1
ATOM 2301 O O . SER A 1 293 ? -20.806 -12.233 29.856 1.00 78.12 293 SER A O 1
ATOM 2303 N N . GLN A 1 294 ? -19.493 -10.805 28.730 1.00 77.62 294 GLN A N 1
ATOM 2304 C CA . GLN A 1 294 ? -18.584 -10.467 29.829 1.00 77.62 294 GLN A CA 1
ATOM 2305 C 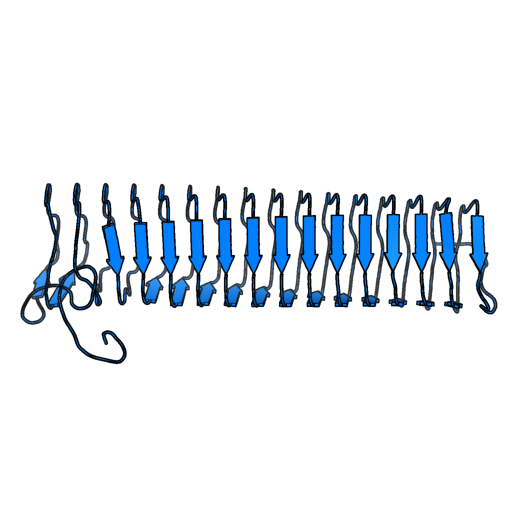C . GLN A 1 294 ? -18.016 -9.058 29.614 1.00 77.62 294 GLN A C 1
ATOM 2307 O O . GLN A 1 294 ? -17.363 -8.821 28.594 1.00 77.62 294 GLN A O 1
ATOM 2312 N N . TYR A 1 295 ? -18.181 -8.150 30.578 1.00 78.31 295 TYR A N 1
ATOM 2313 C CA . TYR A 1 295 ? -17.363 -6.940 30.704 1.00 78.31 295 TYR A CA 1
ATOM 2314 C C . TYR A 1 295 ? -16.523 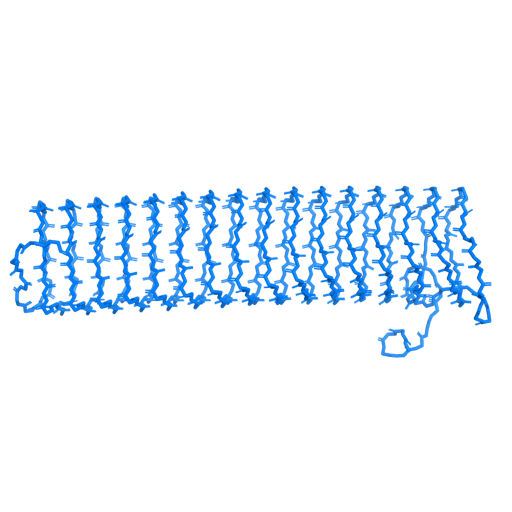-6.958 31.988 1.00 78.31 295 TYR A C 1
ATOM 2316 O O . TYR A 1 295 ? -16.968 -7.436 33.027 1.00 78.31 295 TYR A O 1
ATOM 2324 N N . ARG A 1 296 ? -15.281 -6.494 31.832 1.00 79.88 296 ARG A N 1
ATOM 2325 C CA . ARG A 1 296 ? -14.041 -6.705 32.593 1.00 79.88 296 ARG A CA 1
ATOM 2326 C C . ARG A 1 296 ? -13.328 -5.440 33.108 1.00 79.88 296 ARG A C 1
ATOM 2328 O O . ARG A 1 296 ? -12.186 -5.292 32.689 1.00 79.88 296 ARG A O 1
ATOM 2335 N N . PRO A 1 297 ? -13.926 -4.489 33.851 1.00 77.00 297 PRO A N 1
ATOM 2336 C CA . PRO A 1 297 ? -13.259 -3.215 34.121 1.00 77.00 297 PRO A CA 1
ATOM 2337 C C . PRO A 1 297 ? -12.090 -3.376 35.089 1.00 77.00 297 PRO A C 1
ATOM 2339 O O . PRO A 1 297 ? -12.082 -4.299 35.914 1.00 77.00 297 PRO A O 1
ATOM 2342 N N . ILE A 1 298 ? -11.164 -2.424 35.020 1.00 75.69 298 ILE A N 1
ATOM 2343 C CA . ILE A 1 298 ? -10.377 -1.999 36.176 1.00 75.69 298 ILE A CA 1
ATOM 2344 C C . ILE A 1 298 ? -10.968 -0.662 36.642 1.00 75.69 298 ILE A C 1
ATOM 2346 O O . ILE A 1 298 ? -11.672 -0.648 37.650 1.00 75.69 298 ILE A O 1
ATOM 2350 N N . GLU A 1 299 ? -10.864 0.393 35.831 1.00 72.88 299 GLU A N 1
ATOM 2351 C CA . GLU A 1 299 ? -11.418 1.719 36.118 1.00 72.88 299 GLU A CA 1
ATOM 2352 C C . GLU A 1 299 ? -12.330 2.234 34.989 1.00 72.88 299 GLU A C 1
ATOM 2354 O O . GLU A 1 299 ? -12.011 2.182 33.796 1.00 72.88 299 GLU A O 1
ATOM 2359 N N . SER A 1 300 ? -13.509 2.743 35.358 1.00 67.50 300 SER A N 1
ATOM 2360 C CA . SER A 1 300 ? -14.379 3.453 34.417 1.00 67.50 300 SER A CA 1
ATOM 2361 C C . SER A 1 300 ? -15.272 4.470 35.121 1.00 67.50 300 SER A C 1
ATOM 2363 O O . SER A 1 300 ? -16.059 4.066 35.978 1.00 67.50 300 SER A O 1
ATOM 2365 N N . THR A 1 301 ? -15.197 5.758 34.761 1.00 73.56 301 THR A N 1
ATOM 2366 C CA . THR A 1 301 ? -15.925 6.810 35.503 1.00 73.56 301 THR A CA 1
ATOM 2367 C C . THR A 1 301 ? -17.397 6.919 35.107 1.00 73.56 301 THR A C 1
ATOM 2369 O O . THR A 1 301 ? -18.241 7.123 35.979 1.00 73.56 301 THR A O 1
ATOM 2372 N N . GLN A 1 302 ? -17.745 6.756 33.823 1.00 71.69 302 GLN A N 1
ATOM 2373 C CA . GLN A 1 302 ? -19.133 6.807 33.347 1.00 71.69 302 GLN A CA 1
ATOM 2374 C C . GLN A 1 302 ? -19.411 5.776 32.242 1.00 71.69 302 GLN A C 1
ATOM 2376 O O . GLN A 1 302 ? -18.874 5.855 31.138 1.00 71.69 302 GLN A O 1
ATOM 2381 N N . VAL A 1 303 ? -20.335 4.845 32.512 1.00 71.88 303 VAL A N 1
ATOM 2382 C CA . VAL A 1 303 ? -20.842 3.870 31.531 1.00 71.88 303 VAL A CA 1
ATOM 2383 C C . VAL A 1 303 ? -22.363 4.015 31.405 1.00 71.88 303 VAL A C 1
ATOM 2385 O O . VAL A 1 303 ? -23.076 3.832 32.391 1.00 71.88 303 VAL A O 1
ATOM 2388 N N . LEU A 1 304 ? -22.875 4.344 30.212 1.00 75.38 304 LEU A N 1
ATOM 2389 C CA . LEU A 1 304 ? -24.302 4.618 29.976 1.00 75.38 304 LEU A CA 1
ATOM 2390 C C . LEU A 1 304 ? -24.906 3.759 28.846 1.00 75.38 304 LEU A C 1
ATOM 2392 O O . LEU A 1 304 ? -24.296 3.527 27.800 1.00 75.38 304 LEU A O 1
ATOM 2396 N N . CYS A 1 305 ? -26.117 3.243 29.093 1.00 67.06 305 CYS A N 1
ATOM 2397 C CA . CYS A 1 305 ? -26.472 1.865 28.726 1.00 67.06 305 CYS A CA 1
ATOM 2398 C C . CYS A 1 305 ? -27.896 1.717 28.139 1.00 67.06 305 CYS A C 1
ATOM 2400 O O . CYS A 1 305 ? -28.844 1.353 28.836 1.00 67.06 305 CYS A O 1
ATOM 2402 N N . GLY A 1 306 ? -28.074 1.964 26.839 1.00 59.81 306 GLY A N 1
ATOM 2403 C CA . GLY A 1 306 ? -29.375 1.900 26.157 1.00 59.81 306 GLY A CA 1
ATOM 2404 C C . GLY A 1 306 ? -29.907 0.474 25.947 1.00 59.81 306 GLY A C 1
ATOM 2405 O O . GLY A 1 306 ? -29.471 -0.219 25.027 1.00 59.81 306 GLY A O 1
ATOM 2406 N N . ARG A 1 307 ? -30.879 0.046 26.773 1.00 45.25 307 ARG A N 1
ATOM 2407 C CA . ARG A 1 307 ? -31.520 -1.295 26.766 1.00 45.25 307 ARG A CA 1
ATOM 2408 C C . ARG A 1 307 ? -30.515 -2.420 26.463 1.00 45.25 307 ARG A C 1
ATOM 2410 O O . ARG A 1 307 ? -30.663 -3.166 25.491 1.00 45.25 307 ARG A O 1
ATOM 2417 N N . CYS A 1 308 ? -29.475 -2.500 27.291 1.00 34.84 308 CYS A N 1
ATOM 2418 C CA . CYS A 1 308 ? -28.645 -3.693 27.392 1.00 34.84 308 CYS A CA 1
ATOM 2419 C C . CYS A 1 308 ? -29.310 -4.766 28.278 1.00 34.84 308 CYS A C 1
ATOM 2421 O O . CYS A 1 308 ? -30.381 -4.546 28.841 1.00 34.84 308 CYS A O 1
ATOM 2423 N N . LEU A 1 309 ? -28.622 -5.897 28.444 1.00 40.06 309 LEU A N 1
ATOM 2424 C CA . LEU A 1 309 ? -28.702 -6.741 29.642 1.00 40.06 309 LEU A CA 1
ATOM 2425 C C . LEU A 1 309 ? -27.324 -6.744 30.335 1.00 40.06 309 LEU A C 1
ATOM 2427 O O . LEU A 1 309 ? -26.336 -6.364 29.707 1.00 40.06 309 LEU A O 1
ATOM 2431 N N . THR A 1 310 ? -27.241 -7.232 31.575 1.00 17.23 310 THR A N 1
ATOM 2432 C CA . THR A 1 310 ? -25.993 -7.584 32.287 1.00 17.23 310 THR A CA 1
ATOM 2433 C C . THR A 1 310 ? -25.220 -6.361 32.819 1.00 17.23 310 THR A C 1
ATOM 2435 O O . THR A 1 310 ? -25.831 -5.460 33.378 1.00 17.23 310 THR A O 1
ATOM 2438 N N . PHE A 1 311 ? -23.885 -6.277 32.727 1.00 19.30 311 PHE A N 1
ATOM 2439 C CA . PHE A 1 311 ? -22.958 -7.171 32.005 1.00 19.30 311 PHE A CA 1
ATOM 2440 C C . PHE A 1 311 ? -21.508 -7.215 32.562 1.00 19.30 311 PHE A C 1
ATOM 2442 O O . PHE A 1 311 ? -20.621 -7.742 31.889 1.00 19.30 311 PHE A O 1
ATOM 2449 N N . SER A 1 312 ? -21.249 -6.683 33.763 1.00 3.05 312 SER A N 1
ATOM 2450 C CA . SER A 1 312 ? -19.895 -6.391 34.294 1.00 3.05 312 SER A CA 1
ATOM 2451 C C . SER A 1 312 ? -19.375 -7.380 35.360 1.00 3.05 312 SER A C 1
ATOM 2453 O O . SER A 1 312 ? -20.141 -8.192 35.870 1.00 3.05 312 SER A O 1
ATOM 2455 N N . VAL A 1 313 ? -18.087 -7.264 35.736 1.00 7.23 313 VAL A N 1
ATOM 2456 C CA . VAL A 1 313 ? -17.433 -7.952 36.880 1.00 7.23 313 VAL A CA 1
ATOM 2457 C C . VAL A 1 313 ? -15.927 -8.229 36.637 1.00 7.23 313 VAL A C 1
ATOM 2459 O O . VAL A 1 313 ? -15.620 -9.258 36.044 1.00 7.23 313 VAL A O 1
ATOM 2462 N N . SER A 1 314 ? -15.052 -7.287 37.036 1.00 56.16 314 SER A N 1
ATOM 2463 C CA . SER A 1 314 ? -13.563 -7.167 37.077 1.00 56.16 314 SER A CA 1
ATOM 2464 C C . SER A 1 314 ? -12.617 -8.277 36.552 1.00 56.16 314 SER A C 1
ATOM 2466 O O . SER A 1 314 ? -12.895 -9.463 36.681 1.00 56.16 314 SER A O 1
ATOM 2468 N N . THR A 1 315 ? -11.429 -7.860 36.049 1.00 32.00 315 THR A N 1
ATOM 2469 C CA . THR A 1 315 ? -10.222 -8.606 35.539 1.00 32.00 315 THR A CA 1
ATOM 2470 C C . THR A 1 315 ? -9.926 -8.602 34.018 1.00 32.00 315 THR A C 1
ATOM 2472 O O . THR A 1 315 ? -10.825 -8.746 33.188 1.00 32.00 315 THR A O 1
ATOM 2475 N N . HIS A 1 316 ? -8.620 -8.477 33.696 1.00 39.03 316 HIS A N 1
ATOM 2476 C CA . HIS A 1 316 ? -7.938 -8.514 32.375 1.00 39.03 316 HIS A CA 1
ATOM 2477 C C . HIS A 1 316 ? -8.277 -9.740 31.497 1.00 39.03 316 HIS A C 1
ATOM 2479 O O . HIS A 1 316 ? -8.428 -9.658 30.248 1.00 39.03 316 HIS A O 1
#

Foldseek 3Di:
DFQVDDDFWFQHTADAPPQAEDADDEAAEDAEDIHHHYEYQEHEYAYYEYMHEEEYHYQYYEYADYEDAEYLEYQYQEAEYAEYAEYHYVEYHYAYHEYADYAYYHHCYYEYQEYEYADYAEYHANEYEYAYDEYADYAEYHHCEYEYADYEYADYAEYHANEYEYAEHEYADYAEYAHAEYEYAYAEYADYAEYHAAEYEYAEHEYAEYAYHAHAEYEYAYAEYADYAYAHYVEYEYAAAEYAEYAYAHHLEYEYAEAEYAEYAAHHYVAYAYAEHAYAEYEHAEHQYEHYAEYAYNDYNDHYHRPYDDYYDHDD

Organism: Biomphalaria pfeifferi (NCBI:txid112525)

Radius of gyration: 25.34 Å; chains: 1; bounding box: 57×29×77 Å

Sequence (316 aa):
MSYILSIDPLKVLKFSVGDVLHSQYRPIESTQVLCGRCLTSQYRPIESTQVLCGRCLTSQYRPIESTQVLCGRCLTSQYRPIESTQVLCGRCLTSQYRPIESTQVLCGRCLTSQYRPIESTQVLCGRCLTSQYRPIESTQVLCGRCLTSQYRPIESTQVLCGRCLTSQYRPIESTQVLCGRCLTSQYRPIESTQVLCGRCLTSQYRPIESTQVFCGRCLTSQYRPIESTQVLCGRCLTSQYRPIESTQVLCGRCLTSQYRPIESTQVLFGRCLTSQYRPIESTQVLCGRCLTSQYRPIESTQVLCGRCLTFSVSTH

pLDDT: mean 79.42, std 16.03, range [3.05, 91.0]

Secondary structure (DSSP, 8-state):
-TTTT---TTTTS--SSTTEEEEEE--SEEEE---SSEEEEEE--SEEEE---S-B-EEEE--SEEEEEEESSB--SEE--SEEEEEEES-EEEEEE--SEEEEEEESSEEEEEE--SEEEEEEESSEEEEEE--SEEEEEEESSEEEEEE--SEEEEEEESSEEEEEE--SEEEEEEESSEEEEEE--SEEEEEEESSEEEEEE--SEEEEEEESSEEEEEE--SEEEEEEESSEEEEEE--SEEEEEEESSEEEEEE--SEEEEEEESSEEEEEE--SEEEEEEESSEEES-B--SEEEEEEETT----B----